Protein AF-A0A8T7ESQ4-F1 (afdb_monomer)

Sequence (293 aa):
MGTLAERPVTIDADGKLFGPGAIDMKGGITIVLTAIRGLRELGQFPNRPVWVLMTSDEEVGSVHSIPVLREIAQGLRPRDGHGASDAGRRAQDVAQGAGELPRACRGPRGSRRQPAGEGYQRDRRTGAADRQDQPAERPQERHIRQRHDGRRRQRWQRHPGPKASAYIDTRVMTLRALKTIKSSLSDLQPHIPGAKVWVEEIHGREPMEHNAQMERSFAQCKAIGEKVGLTVREDGSGGGSDGNITAAMGVPTLDGLGPQGDGLHAVHEHVVINSLPQRAALIAGMLKEWVSE

Nearest PDB structures (foldseek):
  6xj5-assembly4_H  TM=6.512E-01  e=2.897E-05  Pseudomonas sp. RS-16
  7m6u-assembly1_A  TM=6.172E-01  e=1.226E-05  Pseudomonas sp. RS-16
  7m6u-assembly2_B  TM=6.195E-01  e=2.562E-05  Pseudomonas sp. RS-16
  6xj5-assembly4_G  TM=6.417E-01  e=9.314E-05  Pseudomonas sp. RS-16
  6xj5-assembly3_F  TM=6.427E-01  e=1.722E-04  Pseudomonas sp. RS-16

Structure (mmCIF, N/CA/C/O backbone):
data_AF-A0A8T7ESQ4-F1
#
_entry.id   AF-A0A8T7ESQ4-F1
#
loop_
_atom_site.group_PDB
_atom_site.id
_atom_site.type_symbol
_atom_site.label_atom_id
_atom_site.label_alt_id
_atom_site.label_comp_id
_atom_site.label_asym_id
_atom_site.label_entity_id
_atom_site.label_seq_id
_atom_site.pdbx_PDB_ins_code
_atom_site.Cartn_x
_atom_site.Cartn_y
_atom_site.Cartn_z
_atom_site.occupancy
_atom_site.B_iso_or_equiv
_atom_site.auth_seq_id
_atom_site.auth_comp_id
_atom_site.auth_asym_id
_atom_site.auth_atom_id
_atom_site.pdbx_PDB_model_num
ATOM 1 N N . MET A 1 1 ? -24.173 3.623 -13.462 1.00 53.38 1 MET A N 1
ATOM 2 C CA . MET A 1 1 ? -23.397 4.446 -14.419 1.00 53.38 1 MET A CA 1
ATOM 3 C C . MET A 1 1 ? -21.984 3.890 -14.505 1.00 53.38 1 MET A C 1
ATOM 5 O O . MET A 1 1 ? -21.470 3.443 -13.483 1.00 53.38 1 MET A O 1
ATOM 9 N N . GLY A 1 2 ? -21.379 3.904 -15.696 1.00 84.81 2 GLY A N 1
ATOM 10 C CA . GLY A 1 2 ? -20.024 3.381 -15.924 1.00 84.81 2 GLY A CA 1
ATOM 11 C C . GLY A 1 2 ? -19.899 1.881 -15.641 1.00 84.81 2 GLY A C 1
ATOM 12 O O . GLY A 1 2 ? -20.874 1.146 -15.783 1.00 84.81 2 GLY A O 1
ATOM 13 N N . THR A 1 3 ? -18.727 1.446 -15.170 1.00 85.06 3 THR A N 1
ATOM 14 C CA . THR A 1 3 ? -18.393 0.037 -14.882 1.00 85.06 3 THR A CA 1
ATOM 15 C C . THR A 1 3 ? -19.417 -0.671 -13.991 1.00 85.06 3 THR A C 1
ATOM 17 O O . THR A 1 3 ? -19.632 -1.865 -14.144 1.00 85.06 3 THR A O 1
ATOM 20 N N . LEU A 1 4 ? -20.109 0.050 -13.101 1.00 88.69 4 LEU A N 1
ATOM 21 C CA . LEU A 1 4 ? -21.149 -0.522 -12.234 1.00 88.69 4 LEU A CA 1
ATOM 22 C C . LEU A 1 4 ? -22.415 -0.970 -12.979 1.00 88.69 4 LEU A C 1
ATOM 24 O O . LEU A 1 4 ? -23.197 -1.728 -12.418 1.00 88.69 4 LEU A O 1
ATOM 28 N N . ALA A 1 5 ? -22.649 -0.494 -14.207 1.00 89.12 5 ALA A N 1
ATOM 29 C CA . ALA A 1 5 ? -23.756 -0.984 -15.031 1.00 89.12 5 ALA A CA 1
ATOM 30 C C . ALA A 1 5 ? -23.513 -2.427 -15.508 1.00 89.12 5 ALA A C 1
ATOM 32 O O . ALA A 1 5 ? -24.458 -3.199 -15.617 1.00 89.12 5 ALA A O 1
ATOM 33 N N . GLU A 1 6 ? -22.250 -2.787 -15.752 1.00 88.81 6 GLU A N 1
ATOM 34 C CA . GLU A 1 6 ? -21.835 -4.121 -16.207 1.00 88.81 6 GLU A CA 1
ATOM 35 C C . GLU A 1 6 ? -21.375 -5.015 -15.047 1.00 88.81 6 GLU A C 1
ATOM 37 O O . GLU A 1 6 ? -21.542 -6.231 -15.081 1.00 88.81 6 GLU A O 1
ATOM 42 N N . ARG A 1 7 ? -20.797 -4.410 -14.004 1.00 88.38 7 ARG A N 1
ATOM 43 C CA . ARG A 1 7 ? -20.257 -5.069 -12.808 1.00 88.38 7 ARG A CA 1
ATOM 44 C C . ARG A 1 7 ? -20.912 -4.480 -11.553 1.00 88.38 7 ARG A C 1
ATOM 46 O O . ARG A 1 7 ? -20.258 -3.717 -10.832 1.00 88.38 7 ARG A O 1
ATOM 53 N N . PRO A 1 8 ? -22.205 -4.762 -11.308 1.00 92.25 8 PRO A N 1
ATOM 54 C CA . PRO A 1 8 ? -22.895 -4.261 -10.130 1.00 92.25 8 PRO A CA 1
ATOM 55 C C . PRO A 1 8 ? -22.275 -4.825 -8.851 1.00 92.25 8 PRO A C 1
ATOM 57 O O . PRO A 1 8 ? -21.697 -5.913 -8.842 1.00 92.25 8 PRO A O 1
ATOM 60 N N . VAL A 1 9 ? -22.426 -4.080 -7.756 1.00 95.38 9 VAL A N 1
ATOM 61 C CA . VAL A 1 9 ? -22.023 -4.568 -6.438 1.00 95.38 9 VAL A CA 1
ATOM 62 C C . VAL A 1 9 ? -22.935 -5.723 -6.047 1.00 95.38 9 VAL A C 1
ATOM 64 O O . VAL A 1 9 ? -24.158 -5.590 -6.089 1.00 95.38 9 VAL A O 1
ATOM 67 N N . THR A 1 10 ? -22.341 -6.845 -5.660 1.00 96.31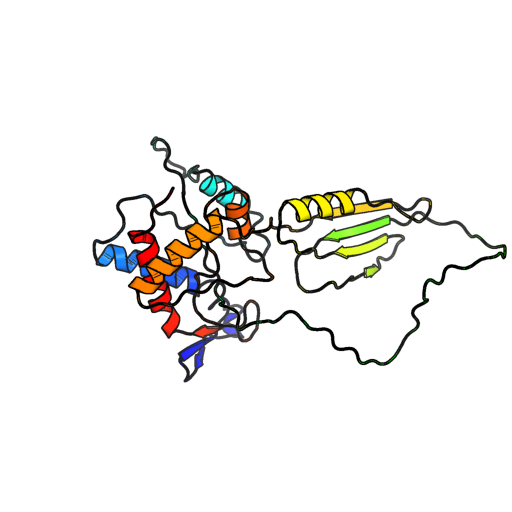 10 THR A N 1
ATOM 68 C CA . THR A 1 10 ? -23.074 -8.024 -5.186 1.00 96.31 10 THR A CA 1
ATOM 69 C C . THR A 1 10 ? -22.441 -8.547 -3.909 1.00 96.31 10 THR A C 1
ATOM 71 O O . THR A 1 10 ? -21.260 -8.317 -3.650 1.00 96.31 10 THR A O 1
ATOM 74 N N . ILE A 1 11 ? -23.244 -9.218 -3.089 1.00 97.81 11 ILE A N 1
ATOM 75 C CA . ILE A 1 11 ? -22.784 -9.887 -1.876 1.00 97.81 11 ILE A CA 1
ATOM 76 C C . ILE A 1 11 ? -23.214 -11.344 -1.981 1.00 97.81 11 ILE A C 1
ATOM 78 O O . ILE A 1 11 ? -24.384 -11.611 -2.263 1.00 97.81 11 ILE A O 1
ATOM 82 N N . ASP A 1 12 ? -22.276 -12.269 -1.800 1.00 97.00 12 ASP A N 1
ATOM 83 C CA . ASP A 1 12 ? -22.584 -13.698 -1.791 1.00 97.00 12 ASP A CA 1
ATOM 84 C C . ASP A 1 12 ? -22.965 -14.210 -0.390 1.00 97.00 12 ASP A C 1
ATOM 86 O O . ASP A 1 12 ? -22.910 -13.490 0.610 1.00 97.00 12 ASP A O 1
ATOM 90 N N . ALA A 1 13 ? -23.374 -15.478 -0.322 1.00 96.44 13 ALA A N 1
ATOM 91 C CA . ALA A 1 13 ? -23.775 -16.125 0.927 1.00 96.44 13 ALA A CA 1
ATOM 92 C C . ALA A 1 13 ? -22.620 -16.286 1.936 1.00 96.44 13 ALA A C 1
ATOM 94 O O . ALA A 1 13 ? -22.878 -16.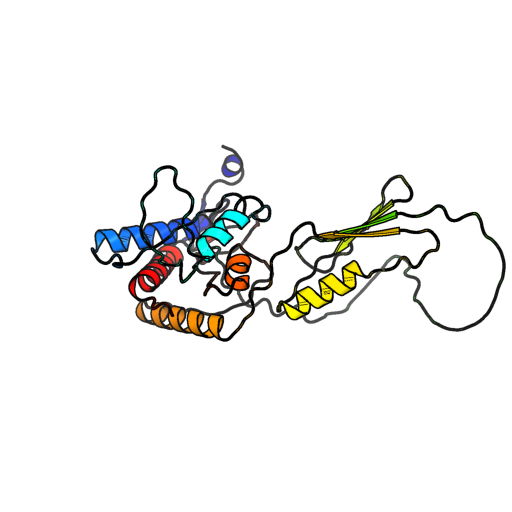410 3.132 1.00 96.44 13 ALA A O 1
ATOM 95 N N . ASP A 1 14 ? -21.367 -16.243 1.474 1.00 95.31 14 ASP A N 1
ATOM 96 C CA . ASP A 1 14 ? -20.170 -16.340 2.314 1.00 95.31 14 ASP A CA 1
ATOM 97 C C . ASP A 1 14 ? -19.746 -14.968 2.881 1.00 95.31 14 ASP A C 1
ATOM 99 O O . ASP A 1 14 ? -18.752 -14.863 3.607 1.00 95.31 14 ASP A O 1
ATOM 103 N N . GLY A 1 15 ? -20.492 -13.900 2.570 1.00 96.56 15 GLY A N 1
ATOM 104 C CA . GLY A 1 15 ? -20.217 -12.545 3.043 1.00 96.56 15 GLY A CA 1
ATOM 105 C C . GLY A 1 15 ? -19.077 -11.855 2.291 1.00 96.56 15 GLY A C 1
ATOM 106 O O . GLY A 1 15 ? -18.407 -10.979 2.854 1.00 96.56 15 GLY A O 1
ATOM 107 N N . LYS A 1 16 ? -18.832 -12.236 1.034 1.00 97.50 16 LYS A N 1
ATOM 108 C CA . LYS A 1 16 ? -17.915 -11.523 0.139 1.00 97.50 16 LYS A CA 1
ATOM 109 C C . LYS A 1 16 ? -18.672 -10.456 -0.633 1.00 97.50 16 LYS A C 1
ATOM 111 O O . LYS A 1 16 ? -19.703 -10.742 -1.234 1.00 97.50 16 LYS A O 1
ATOM 116 N N . LEU A 1 17 ? -18.142 -9.235 -0.639 1.00 97.56 17 LEU A N 1
ATOM 117 C CA . LEU A 1 17 ? -18.662 -8.124 -1.432 1.00 97.56 17 LEU A CA 1
ATOM 118 C C . LEU A 1 17 ? -17.819 -7.973 -2.692 1.00 97.56 17 LEU A C 1
ATOM 120 O O . LEU A 1 17 ? -16.652 -7.588 -2.613 1.00 97.56 17 LEU A O 1
ATOM 124 N N . PHE A 1 18 ? -18.429 -8.249 -3.839 1.00 96.94 18 PHE A N 1
ATOM 125 C CA . PHE A 1 18 ? -17.834 -8.079 -5.157 1.00 96.94 18 PHE A CA 1
ATOM 126 C C . PHE A 1 18 ? -18.157 -6.693 -5.695 1.00 96.94 18 PHE A C 1
ATOM 128 O O . PHE A 1 18 ? -19.298 -6.232 -5.605 1.00 96.94 18 PHE A O 1
ATOM 135 N N . GLY A 1 19 ? -17.172 -6.039 -6.299 1.00 94.38 19 GLY A N 1
ATOM 136 C CA . GLY A 1 19 ? -17.397 -4.756 -6.950 1.00 94.38 19 GLY A CA 1
ATOM 137 C C . GLY A 1 19 ? -16.101 -4.071 -7.379 1.00 94.38 19 GLY A C 1
ATOM 138 O O . GLY A 1 19 ? -15.075 -4.275 -6.738 1.00 94.38 19 GLY A O 1
ATOM 139 N N . PRO A 1 20 ? -16.138 -3.229 -8.429 1.00 93.62 20 PRO A N 1
ATOM 140 C CA . PRO A 1 20 ? -14.964 -2.490 -8.883 1.00 93.62 20 PRO A CA 1
ATOM 141 C C . PRO A 1 20 ? -14.399 -1.559 -7.799 1.00 93.62 20 PRO A C 1
ATOM 143 O O . PRO A 1 20 ? -15.066 -0.609 -7.349 1.00 93.62 20 PRO A O 1
ATOM 146 N N . GLY A 1 21 ? -13.149 -1.811 -7.432 1.00 91.50 21 GLY A N 1
ATOM 147 C CA . GLY A 1 21 ? -12.393 -1.100 -6.409 1.00 91.50 21 GLY A CA 1
ATOM 148 C C . GLY A 1 21 ? -12.802 -1.423 -4.972 1.00 91.50 21 GLY A C 1
ATOM 149 O O . GLY A 1 21 ? -12.488 -0.649 -4.067 1.00 91.50 21 GLY A O 1
ATOM 150 N N . ALA A 1 22 ? -13.563 -2.501 -4.750 1.00 92.75 22 ALA A N 1
ATOM 151 C CA . ALA A 1 22 ? -13.924 -2.968 -3.417 1.00 92.75 22 ALA A CA 1
ATOM 152 C C . ALA A 1 22 ? -12.677 -3.241 -2.565 1.00 92.75 22 ALA A C 1
ATOM 154 O O . ALA A 1 22 ? -12.607 -2.748 -1.437 1.00 92.75 22 ALA A O 1
ATOM 155 N N . ILE A 1 23 ? -11.698 -3.979 -3.098 1.00 90.31 23 ILE A N 1
ATOM 156 C CA . ILE A 1 23 ? -10.439 -4.269 -2.397 1.00 90.31 23 ILE A CA 1
ATOM 157 C C . ILE A 1 23 ? -9.365 -3.227 -2.732 1.00 90.31 23 ILE A C 1
ATOM 159 O O . ILE A 1 23 ? -8.625 -2.839 -1.827 1.00 90.31 23 ILE A O 1
ATOM 163 N N . ASP A 1 24 ? -9.360 -2.705 -3.969 1.00 89.88 24 ASP A N 1
ATOM 164 C CA . ASP A 1 24 ? -8.362 -1.752 -4.478 1.00 89.88 24 ASP A CA 1
ATOM 165 C C . ASP A 1 24 ? -8.967 -0.397 -4.914 1.00 89.88 24 ASP A C 1
ATOM 167 O O . ASP A 1 24 ? -9.495 -0.227 -6.007 1.00 89.88 24 ASP A O 1
ATOM 171 N N . MET A 1 25 ? -9.011 0.623 -4.062 1.00 90.12 25 MET A N 1
ATOM 172 C CA . MET A 1 25 ? -8.711 0.569 -2.631 1.00 90.12 25 MET A CA 1
ATOM 173 C C . MET A 1 25 ? -9.823 1.174 -1.767 1.00 90.12 25 MET A C 1
ATOM 175 O O . MET A 1 25 ? -9.582 1.655 -0.656 1.00 90.12 25 MET A O 1
ATOM 179 N N . LYS A 1 26 ? -11.084 1.140 -2.232 1.00 93.44 26 LYS A N 1
ATOM 180 C CA . LYS A 1 26 ? -12.223 1.710 -1.476 1.00 93.44 26 LYS A CA 1
ATOM 181 C C . LYS A 1 26 ? -12.421 1.015 -0.130 1.00 93.44 26 LYS A C 1
ATOM 183 O O . LYS A 1 26 ? -12.833 1.664 0.834 1.00 93.44 26 LYS A O 1
ATOM 188 N N . GLY A 1 27 ? -12.098 -0.274 -0.032 1.00 92.56 27 GLY A N 1
ATOM 189 C CA . GLY A 1 27 ? -12.074 -1.001 1.235 1.00 92.56 27 GLY A CA 1
ATOM 190 C C . GLY A 1 27 ? -11.062 -0.417 2.225 1.00 92.56 27 GLY A C 1
ATOM 191 O O . GLY A 1 27 ? -11.410 -0.188 3.382 1.00 92.56 27 GLY A O 1
ATOM 192 N N . GLY A 1 28 ? -9.849 -0.091 1.767 1.00 90.62 28 GLY A N 1
ATOM 193 C CA . GLY A 1 28 ? -8.826 0.588 2.573 1.00 90.62 28 GLY A CA 1
ATOM 194 C C . GLY A 1 28 ? -9.266 1.979 3.039 1.00 90.62 28 GLY A C 1
ATOM 195 O O . GLY A 1 28 ? -9.156 2.302 4.222 1.00 90.62 28 GLY A O 1
ATOM 196 N N . ILE A 1 29 ? -9.867 2.769 2.142 1.00 93.06 29 ILE A N 1
ATOM 197 C CA . ILE A 1 29 ? -10.445 4.083 2.481 1.00 93.06 29 ILE A CA 1
ATOM 198 C C . ILE A 1 29 ? -11.518 3.938 3.568 1.00 93.06 29 ILE A C 1
ATOM 200 O O . ILE A 1 29 ? -11.511 4.674 4.557 1.00 93.06 29 ILE A O 1
ATOM 204 N N . THR A 1 30 ? -12.413 2.960 3.416 1.00 95.25 30 THR A N 1
ATOM 205 C CA . THR A 1 30 ? -13.479 2.684 4.389 1.00 95.25 30 THR A CA 1
ATOM 206 C C . THR A 1 30 ? -12.895 2.357 5.763 1.00 95.25 30 THR A C 1
ATOM 208 O O . THR A 1 30 ? -13.313 2.946 6.756 1.00 95.25 30 THR A O 1
ATOM 211 N N . ILE A 1 31 ? -11.881 1.489 5.823 1.00 95.56 31 ILE A N 1
ATOM 212 C CA . ILE A 1 31 ? -11.180 1.113 7.060 1.00 95.56 31 ILE A CA 1
ATOM 213 C C . ILE A 1 31 ? -10.623 2.345 7.789 1.00 95.56 31 ILE A C 1
ATOM 215 O O . ILE A 1 31 ? -10.871 2.511 8.986 1.00 95.56 31 ILE A O 1
ATOM 219 N N . VAL A 1 32 ? -9.898 3.218 7.079 1.00 95.31 32 VAL A N 1
ATOM 220 C CA . VAL A 1 32 ? -9.273 4.416 7.669 1.00 95.31 32 VAL A CA 1
ATOM 221 C C . VAL A 1 32 ? -10.330 5.384 8.199 1.00 95.31 32 VAL A C 1
ATOM 223 O O . VAL A 1 32 ? -10.230 5.850 9.337 1.00 95.31 32 VAL A O 1
ATOM 226 N N . LEU A 1 33 ? -11.372 5.658 7.408 1.00 95.81 33 LEU A N 1
ATOM 227 C CA . LEU A 1 33 ? -12.456 6.553 7.817 1.00 95.81 33 LEU A CA 1
ATOM 228 C C . LEU A 1 33 ? -13.216 6.007 9.034 1.00 95.81 33 LEU A C 1
ATOM 230 O O . LEU A 1 33 ? -13.511 6.763 9.962 1.00 95.81 33 LEU A O 1
ATOM 234 N N . THR A 1 34 ? -13.483 4.699 9.071 1.00 97.31 34 THR A N 1
ATOM 235 C CA . THR A 1 34 ? -14.132 4.038 10.211 1.00 97.31 34 THR A CA 1
ATOM 236 C C . THR A 1 34 ? -13.268 4.095 11.470 1.00 97.31 34 THR A C 1
ATOM 238 O O . THR A 1 34 ? -13.789 4.421 12.537 1.00 97.31 34 THR A O 1
ATOM 241 N N . ALA A 1 35 ? -11.960 3.846 11.364 1.00 96.88 35 ALA A N 1
ATOM 242 C CA . ALA A 1 35 ? -11.038 3.927 12.498 1.00 96.88 35 ALA A CA 1
ATOM 243 C C . ALA A 1 35 ? -10.998 5.341 13.105 1.00 96.88 35 ALA A C 1
ATOM 245 O O . ALA A 1 35 ? -11.138 5.508 14.318 1.00 96.88 35 ALA A O 1
ATOM 246 N N . ILE A 1 36 ? -10.877 6.370 12.258 1.00 96.12 36 ILE A N 1
ATOM 247 C CA . ILE A 1 36 ? -10.875 7.778 12.684 1.00 96.12 36 ILE A CA 1
ATOM 248 C C . ILE A 1 36 ? -12.197 8.148 13.353 1.00 96.12 36 ILE A C 1
ATOM 250 O O . ILE A 1 36 ? -12.197 8.769 14.419 1.00 96.12 36 ILE A O 1
ATOM 254 N N . ARG A 1 37 ? -13.322 7.763 12.740 1.00 97.44 37 ARG A N 1
ATOM 255 C CA . ARG A 1 37 ? -14.655 8.018 13.287 1.00 97.44 37 ARG A CA 1
ATOM 256 C C . ARG A 1 37 ? -14.818 7.379 14.666 1.00 97.44 37 ARG A C 1
ATOM 258 O O . ARG A 1 37 ? -15.181 8.087 15.601 1.00 97.44 37 ARG A O 1
ATOM 265 N N . GLY A 1 38 ? -14.486 6.096 14.806 1.00 97.50 38 GLY A N 1
ATOM 266 C CA . GLY A 1 38 ? -14.603 5.375 16.075 1.00 97.50 38 GLY A CA 1
ATOM 267 C C . GLY A 1 38 ? -13.740 5.985 17.182 1.00 97.50 38 GLY A C 1
ATOM 268 O O . GLY A 1 38 ? -14.218 6.201 18.291 1.00 97.50 38 GLY A O 1
ATOM 269 N N . LEU A 1 39 ? -12.492 6.356 16.877 1.00 97.44 39 LEU A N 1
ATOM 270 C CA . LEU A 1 39 ? -11.621 7.033 17.844 1.00 97.44 39 LEU A CA 1
ATOM 271 C C . LEU A 1 39 ? -12.181 8.388 18.296 1.00 97.44 39 LEU A C 1
ATOM 273 O O . LEU A 1 39 ? -12.069 8.728 19.473 1.00 97.44 39 LEU A O 1
ATOM 277 N N . ARG A 1 40 ? -12.788 9.163 17.387 1.00 96.81 40 ARG A N 1
ATOM 278 C CA . ARG A 1 40 ? -13.427 10.445 17.730 1.00 96.81 40 ARG A CA 1
ATOM 279 C C . ARG A 1 40 ? -14.665 10.255 18.598 1.00 96.81 40 ARG A C 1
ATOM 281 O O . ARG A 1 40 ? -14.786 10.933 19.611 1.00 96.81 40 ARG A O 1
ATOM 288 N N . GLU A 1 41 ? -15.547 9.329 18.228 1.00 97.94 41 GLU A N 1
ATOM 289 C CA . GLU A 1 41 ? -16.771 9.024 18.984 1.00 97.94 41 GLU A CA 1
ATOM 290 C C . GLU A 1 41 ? -16.460 8.518 20.403 1.00 97.94 41 GLU A C 1
ATOM 292 O O . GLU A 1 41 ? -17.185 8.834 21.342 1.00 97.94 41 GLU A O 1
ATOM 297 N N . LEU A 1 42 ? -15.345 7.802 20.583 1.00 97.38 42 LEU A N 1
ATOM 298 C CA . LEU A 1 42 ? -14.884 7.317 21.888 1.00 97.38 42 LEU A CA 1
ATOM 299 C C . LEU A 1 42 ? -14.067 8.344 22.691 1.00 97.38 42 LEU A C 1
ATOM 301 O O . LEU A 1 42 ? -13.649 8.037 23.807 1.00 97.38 42 LEU A O 1
ATOM 305 N N . GLY A 1 43 ? -13.773 9.526 22.137 1.00 97.06 43 GLY A N 1
ATOM 306 C CA . GLY A 1 43 ? -12.873 10.495 22.774 1.00 97.06 43 GLY A CA 1
ATOM 307 C C . GLY A 1 43 ? -11.431 9.985 22.932 1.00 97.06 43 GLY A C 1
ATOM 308 O O . GLY A 1 43 ? -10.722 10.410 23.837 1.00 97.06 43 GLY A O 1
ATOM 309 N N . GLN A 1 44 ? -11.000 9.055 22.072 1.00 96.44 44 GLN A N 1
ATOM 310 C CA . GLN A 1 44 ? -9.680 8.406 22.107 1.00 96.44 44 GLN A CA 1
ATOM 311 C C . GLN A 1 44 ? -8.786 8.791 20.923 1.00 96.44 44 GLN A C 1
ATOM 313 O O . GLN A 1 44 ? -7.762 8.149 20.684 1.00 96.44 44 GLN A O 1
ATOM 318 N N . PHE A 1 45 ? -9.164 9.813 20.153 1.00 94.94 45 PHE A N 1
ATOM 319 C CA . PHE A 1 45 ? -8.325 10.304 19.064 1.00 94.94 45 PHE A CA 1
ATOM 320 C C . PHE A 1 45 ? -6.988 10.821 19.625 1.00 94.94 45 PHE A C 1
ATOM 322 O O . PHE A 1 45 ? -6.993 11.542 20.627 1.00 94.94 45 PHE A O 1
ATOM 329 N N . PRO A 1 46 ? -5.839 10.452 19.033 1.00 91.38 46 PRO A N 1
ATOM 330 C CA . PRO A 1 46 ? -4.544 10.784 19.609 1.00 91.38 46 PRO A CA 1
ATOM 331 C C . PRO A 1 46 ? -4.297 12.299 19.583 1.00 91.38 46 PRO A C 1
ATOM 333 O O . PRO A 1 46 ? -4.641 12.983 18.620 1.00 91.38 46 PRO A O 1
ATOM 336 N N . ASN A 1 47 ? -3.638 12.822 20.621 1.00 89.38 47 ASN A N 1
ATOM 337 C CA . ASN A 1 47 ? -3.258 14.236 20.706 1.00 89.38 47 ASN A CA 1
ATOM 338 C C . ASN A 1 47 ? -1.964 14.526 19.917 1.00 89.38 47 ASN A C 1
ATOM 340 O O . ASN A 1 47 ? -0.970 15.012 20.458 1.00 89.38 47 ASN A O 1
ATOM 344 N N . ARG A 1 48 ? -1.955 14.148 18.636 1.00 85.38 48 ARG A N 1
ATOM 345 C CA . ARG A 1 48 ? -0.879 14.423 17.677 1.00 85.38 48 ARG A CA 1
ATOM 346 C C . ARG A 1 48 ? -1.466 14.575 16.271 1.00 85.38 48 ARG A C 1
ATOM 348 O O . ARG A 1 48 ? -2.533 14.019 16.007 1.00 85.38 48 ARG A O 1
ATOM 355 N N . PRO A 1 49 ? -0.780 15.275 15.353 1.00 83.06 49 PRO A N 1
ATOM 356 C CA . PRO A 1 49 ? -1.217 15.350 13.966 1.00 83.06 49 PRO A CA 1
ATOM 357 C C . PRO A 1 49 ? -1.336 13.958 13.332 1.00 83.06 49 PRO A C 1
ATOM 359 O O . PRO A 1 49 ? -0.439 13.124 13.466 1.00 83.06 49 PRO A O 1
ATOM 362 N N . VAL A 1 50 ? -2.439 13.734 12.620 1.00 84.00 50 VAL A N 1
ATOM 363 C CA . VAL A 1 50 ? -2.681 12.552 11.786 1.00 84.00 50 VAL A CA 1
ATOM 364 C C . VAL A 1 50 ? -3.059 13.053 10.401 1.00 84.00 50 VAL A C 1
ATOM 366 O O . VAL A 1 50 ? -4.011 13.820 10.261 1.00 84.00 50 VAL A O 1
ATOM 369 N N . TRP A 1 51 ? -2.317 12.611 9.389 1.00 85.94 51 TRP A N 1
ATOM 370 C CA . TRP A 1 51 ? -2.546 12.971 7.995 1.00 85.94 51 TRP A CA 1
ATOM 371 C C . TRP A 1 51 ? -3.160 11.788 7.255 1.00 85.94 51 TRP A C 1
ATOM 373 O O . TRP A 1 51 ? -2.681 10.663 7.374 1.00 85.94 51 TRP A O 1
ATOM 383 N N . VAL A 1 52 ? -4.213 12.052 6.484 1.00 88.44 52 VAL A N 1
ATOM 384 C CA . VAL A 1 52 ? -4.799 11.085 5.554 1.00 88.44 52 VAL A CA 1
ATOM 385 C C . VAL A 1 52 ? -4.675 11.676 4.162 1.00 88.44 52 VAL A C 1
ATOM 387 O O . VAL A 1 52 ? -5.315 12.681 3.862 1.00 88.44 52 VAL A O 1
ATOM 390 N N . LEU A 1 53 ? -3.843 11.059 3.330 1.00 88.38 53 LEU A N 1
ATOM 391 C CA . LEU A 1 53 ? -3.705 11.413 1.924 1.00 88.38 53 LEU A CA 1
ATOM 392 C C . LEU A 1 53 ? -4.438 10.372 1.080 1.00 88.38 53 LEU A C 1
ATOM 394 O O . LEU A 1 53 ? -4.206 9.177 1.236 1.00 88.38 53 LEU A O 1
ATOM 398 N N . MET A 1 54 ? -5.311 10.834 0.189 1.00 88.31 54 MET A N 1
ATOM 399 C CA . MET A 1 54 ? -5.997 9.995 -0.793 1.00 88.31 54 MET A CA 1
ATOM 400 C C . MET A 1 54 ? -5.592 10.469 -2.185 1.00 88.31 54 MET A C 1
ATOM 402 O O . MET A 1 54 ? -5.826 11.628 -2.531 1.00 88.31 54 MET A O 1
ATOM 406 N N . THR A 1 55 ? -4.960 9.589 -2.954 1.00 88.75 55 THR A N 1
ATOM 407 C CA . THR A 1 55 ? -4.480 9.864 -4.312 1.00 88.75 55 THR A CA 1
ATOM 408 C C . THR A 1 55 ? -5.489 9.339 -5.336 1.00 88.75 55 THR A C 1
ATOM 410 O O . THR A 1 55 ? -6.294 8.456 -5.038 1.00 88.75 55 THR A O 1
ATOM 413 N N . SER A 1 56 ? -5.511 9.927 -6.533 1.00 90.81 56 SER A N 1
ATOM 414 C CA . SER A 1 56 ? -6.462 9.565 -7.600 1.00 90.81 56 SER A CA 1
ATOM 415 C C . SER A 1 56 ? -5.800 8.940 -8.828 1.00 90.81 56 SER A C 1
ATOM 417 O O . SER A 1 56 ? -6.498 8.543 -9.760 1.00 90.81 56 SER A O 1
ATOM 419 N N . ASP A 1 57 ? -4.471 8.864 -8.843 1.00 91.88 57 ASP A N 1
ATOM 420 C CA . ASP A 1 57 ? -3.663 8.491 -10.001 1.00 91.88 57 ASP A CA 1
ATOM 421 C C . ASP A 1 57 ? -2.655 7.365 -9.706 1.00 91.88 57 ASP A C 1
ATOM 423 O O . ASP A 1 57 ? -1.755 7.142 -10.515 1.00 91.88 57 ASP A O 1
ATOM 427 N N . GLU A 1 58 ? -2.815 6.631 -8.596 1.00 88.56 58 GLU A N 1
ATOM 428 C CA . GLU A 1 58 ? -1.948 5.492 -8.234 1.00 88.56 58 GLU A CA 1
ATOM 429 C C . GLU A 1 58 ? -1.862 4.468 -9.372 1.00 88.56 58 GLU A C 1
ATOM 431 O O . GLU A 1 58 ? -0.777 4.189 -9.885 1.00 88.56 58 GLU A O 1
ATOM 436 N N . GLU A 1 59 ? -3.028 4.077 -9.884 1.00 88.12 59 GLU A N 1
ATOM 437 C CA . GLU A 1 59 ? -3.223 3.096 -10.960 1.00 88.12 59 GLU A CA 1
ATOM 438 C C . GLU A 1 59 ? -2.579 3.484 -12.303 1.00 88.12 59 GLU A C 1
ATOM 440 O O . GLU A 1 59 ? -2.447 2.670 -13.222 1.00 88.12 59 GLU A O 1
ATOM 445 N N . VAL A 1 60 ? -2.185 4.752 -12.453 1.00 88.00 60 VAL A N 1
ATOM 446 C CA . VAL A 1 60 ? -1.490 5.275 -13.639 1.00 88.00 60 VAL A CA 1
ATOM 447 C C . VAL A 1 60 ? -0.060 5.730 -13.326 1.00 88.00 60 VAL A C 1
ATOM 449 O O . VAL A 1 60 ? 0.573 6.395 -14.146 1.00 88.00 60 VAL A O 1
ATOM 452 N N . GLY A 1 61 ? 0.474 5.334 -12.167 1.00 84.31 61 GLY A N 1
ATOM 453 C CA . GLY A 1 61 ? 1.863 5.546 -11.761 1.00 84.31 61 GLY A CA 1
ATOM 454 C C . GLY A 1 61 ? 2.117 6.793 -10.914 1.00 84.31 61 GLY A C 1
ATOM 455 O O . GLY A 1 61 ? 3.276 7.178 -10.759 1.00 84.31 61 GLY A O 1
ATOM 456 N N . SER A 1 62 ? 1.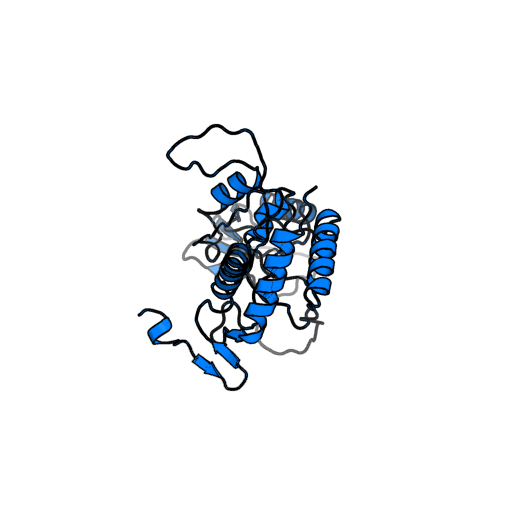072 7.428 -10.377 1.00 88.12 62 SER A N 1
ATOM 457 C CA . SER A 1 62 ? 1.155 8.555 -9.433 1.00 88.12 62 SER A CA 1
ATOM 458 C C . SER A 1 62 ? 1.905 9.786 -9.940 1.00 88.12 62 SER A C 1
ATOM 460 O O . SER A 1 62 ? 2.564 10.482 -9.165 1.00 88.12 62 SER A O 1
ATOM 462 N N . VAL A 1 63 ? 1.839 10.076 -11.241 1.00 89.00 63 VAL A N 1
ATOM 463 C CA . VAL A 1 63 ? 2.564 11.200 -11.862 1.00 89.00 63 VAL A CA 1
ATOM 464 C C . VAL A 1 63 ? 2.279 12.533 -11.155 1.00 89.00 63 VAL A C 1
ATOM 466 O O . VAL A 1 63 ? 3.189 13.344 -10.968 1.00 89.00 63 VAL A O 1
ATOM 469 N N . HIS A 1 64 ? 1.035 12.756 -10.735 1.00 89.88 64 HIS A N 1
ATOM 470 C CA . HIS A 1 64 ? 0.592 13.970 -10.054 1.00 89.88 64 HIS A CA 1
ATOM 471 C C . HIS A 1 64 ? 0.684 13.863 -8.531 1.00 89.88 64 HIS A C 1
ATOM 473 O O . HIS A 1 64 ? 0.930 14.876 -7.873 1.00 89.88 64 HIS A O 1
ATOM 479 N N . SER A 1 65 ? 0.534 12.662 -7.968 1.00 89.81 65 SER A N 1
ATOM 480 C CA . SER A 1 65 ? 0.601 12.471 -6.514 1.00 89.81 65 SER A CA 1
ATOM 481 C C . SER A 1 65 ? 2.019 12.329 -5.963 1.00 89.81 65 SER A C 1
ATOM 483 O O . SER A 1 65 ? 2.243 12.685 -4.809 1.00 89.81 65 SER A O 1
ATOM 485 N N . ILE A 1 66 ? 3.005 11.884 -6.755 1.00 89.75 66 ILE A N 1
ATOM 486 C CA . ILE A 1 66 ? 4.409 11.744 -6.322 1.00 89.75 66 ILE A CA 1
ATOM 487 C C . ILE A 1 66 ? 4.966 13.040 -5.706 1.00 89.75 66 ILE A C 1
ATOM 489 O O . ILE A 1 66 ? 5.536 12.961 -4.615 1.00 89.75 66 ILE A O 1
ATOM 493 N N . PRO A 1 67 ? 4.835 14.228 -6.335 1.00 90.75 67 PRO A N 1
ATOM 494 C CA . PRO A 1 67 ? 5.317 15.471 -5.734 1.00 90.75 67 PRO A CA 1
ATOM 495 C C . PRO A 1 67 ? 4.701 15.747 -4.357 1.00 90.75 67 PRO A C 1
ATOM 497 O O . PRO A 1 67 ? 5.425 16.091 -3.426 1.00 90.75 67 PRO A O 1
ATOM 500 N N . VAL A 1 68 ? 3.391 15.520 -4.212 1.00 88.94 68 VAL A N 1
ATOM 501 C CA . VAL A 1 68 ? 2.644 15.740 -2.962 1.00 88.94 68 VAL A CA 1
ATOM 502 C C . VAL A 1 68 ? 3.049 14.726 -1.888 1.00 88.94 68 VAL A C 1
ATOM 504 O O . VAL A 1 68 ? 3.302 15.100 -0.745 1.00 88.94 68 VAL A O 1
ATOM 507 N N . LEU A 1 69 ? 3.182 13.449 -2.257 1.00 87.12 69 LEU A N 1
ATOM 508 C CA . LEU A 1 69 ? 3.677 12.385 -1.379 1.00 87.12 69 LEU A CA 1
ATOM 509 C C . LEU A 1 69 ? 5.066 12.718 -0.832 1.00 87.12 69 LEU A C 1
ATOM 511 O O . LEU A 1 69 ? 5.304 12.574 0.365 1.00 87.12 69 LEU A O 1
ATOM 515 N N . ARG A 1 70 ? 5.970 13.201 -1.692 1.00 88.62 70 ARG A N 1
ATOM 516 C CA . ARG A 1 70 ? 7.327 13.604 -1.294 1.00 88.62 70 ARG A CA 1
ATOM 517 C C . ARG A 1 70 ? 7.317 14.809 -0.356 1.00 88.62 70 ARG A C 1
ATOM 519 O O . ARG A 1 70 ? 8.065 14.814 0.618 1.00 88.62 70 ARG A O 1
ATOM 526 N N . GLU A 1 71 ? 6.473 15.802 -0.623 1.00 86.19 71 GLU A N 1
ATOM 527 C CA . GLU A 1 71 ? 6.311 16.976 0.242 1.00 86.19 71 GLU A CA 1
ATOM 528 C C . GLU A 1 71 ? 5.849 16.557 1.649 1.00 86.19 71 GLU A C 1
ATOM 530 O O . GLU A 1 71 ? 6.526 16.841 2.642 1.00 86.19 71 GLU A O 1
ATOM 535 N N . ILE A 1 72 ? 4.775 15.766 1.729 1.00 82.31 72 ILE A N 1
ATOM 536 C CA . ILE A 1 72 ? 4.225 15.275 3.001 1.00 82.31 72 ILE A CA 1
ATOM 537 C C . ILE A 1 72 ? 5.240 14.399 3.747 1.00 82.31 72 ILE A C 1
ATOM 539 O O . ILE A 1 72 ? 5.442 14.584 4.948 1.00 82.31 72 ILE A O 1
ATOM 543 N N . ALA A 1 73 ? 5.923 13.488 3.047 1.00 81.19 73 ALA A N 1
ATOM 544 C CA . ALA A 1 73 ? 6.946 12.610 3.621 1.00 81.19 73 ALA A CA 1
ATOM 545 C C . ALA A 1 73 ? 8.139 13.381 4.213 1.00 81.19 73 ALA A C 1
ATOM 547 O O . ALA A 1 73 ? 8.738 12.953 5.197 1.00 81.19 73 ALA A O 1
ATOM 548 N N . GLN A 1 74 ? 8.472 14.550 3.659 1.00 80.44 74 GLN A N 1
ATOM 549 C CA . GLN A 1 74 ? 9.500 15.440 4.214 1.00 80.44 74 GLN A CA 1
ATOM 550 C C . GLN A 1 74 ? 9.020 16.212 5.453 1.00 80.44 74 GLN A C 1
ATOM 552 O O . GLN A 1 74 ? 9.811 16.918 6.084 1.00 80.44 74 GLN A O 1
ATOM 557 N N . GLY A 1 75 ? 7.745 16.080 5.827 1.00 69.19 75 GLY A N 1
ATOM 558 C CA . GLY A 1 75 ? 7.123 16.881 6.873 1.00 69.19 75 GLY A CA 1
ATOM 559 C C . GLY A 1 75 ? 6.786 18.301 6.426 1.00 69.19 75 GLY A C 1
ATOM 560 O O . GLY A 1 75 ? 6.543 19.159 7.277 1.00 69.19 75 GLY A O 1
ATOM 561 N N . LEU A 1 76 ? 6.797 18.562 5.117 1.00 49.53 76 LEU A N 1
ATOM 562 C CA . LEU A 1 76 ? 6.316 19.811 4.550 1.00 49.53 76 LEU A CA 1
ATOM 563 C C . LEU A 1 76 ? 4.794 19.705 4.422 1.00 49.53 76 LEU A C 1
ATOM 565 O O . LEU A 1 76 ? 4.255 18.687 3.990 1.00 49.53 76 LEU A O 1
ATOM 569 N N . ARG A 1 77 ? 4.084 20.742 4.869 1.00 49.75 77 ARG A N 1
ATOM 570 C CA . ARG A 1 77 ? 2.628 20.783 4.719 1.00 49.75 77 ARG A CA 1
ATOM 571 C C . ARG A 1 77 ? 2.305 20.911 3.233 1.00 49.75 77 ARG A C 1
ATOM 573 O O . ARG A 1 77 ? 2.967 21.727 2.591 1.00 49.75 77 ARG A O 1
ATOM 580 N N . PRO A 1 78 ? 1.255 20.244 2.723 1.00 46.25 78 PRO A N 1
ATOM 581 C CA . PRO A 1 78 ? 0.616 20.700 1.499 1.00 46.25 78 PRO A CA 1
ATOM 582 C C . PRO A 1 78 ? 0.357 22.198 1.650 1.00 46.25 78 PRO A C 1
ATOM 584 O O . PRO A 1 78 ? -0.089 22.644 2.713 1.00 46.25 78 PRO A O 1
ATOM 587 N N . ARG A 1 79 ? 0.709 22.995 0.639 1.00 43.75 79 ARG A N 1
ATOM 588 C CA . ARG A 1 79 ? 0.393 24.426 0.632 1.00 43.75 79 ARG A CA 1
ATOM 589 C C . ARG A 1 79 ? -1.120 24.600 0.556 1.00 43.75 79 ARG A C 1
ATOM 591 O O . ARG A 1 79 ? -1.668 24.853 -0.513 1.00 43.75 79 ARG A O 1
ATOM 598 N N . ASP A 1 80 ? -1.783 24.492 1.696 1.00 42.72 80 ASP A N 1
ATOM 599 C CA . ASP A 1 80 ? -3.131 24.991 1.856 1.00 42.72 80 ASP A CA 1
ATOM 600 C C . ASP A 1 80 ? -3.047 26.502 1.627 1.00 42.72 80 ASP A C 1
ATOM 602 O O . ASP A 1 80 ? -2.324 27.234 2.315 1.00 42.72 80 ASP A O 1
ATOM 606 N N . GLY A 1 81 ? -3.728 26.978 0.586 1.00 39.00 81 GLY A N 1
ATOM 607 C CA . GLY A 1 81 ? -4.024 28.395 0.469 1.00 39.00 81 GLY A CA 1
ATOM 608 C C . GLY A 1 81 ? -4.688 28.833 1.773 1.00 39.00 81 GLY A C 1
ATOM 609 O O . GLY A 1 81 ? -5.714 28.273 2.136 1.00 39.00 81 GLY A O 1
ATOM 610 N N . HIS A 1 82 ? -4.070 29.811 2.440 1.00 32.22 82 HIS A N 1
ATOM 611 C CA . HIS A 1 82 ? -4.328 30.334 3.792 1.00 32.22 82 HIS A CA 1
ATOM 612 C C . HIS A 1 82 ? -3.296 29.871 4.825 1.00 32.22 82 HIS A C 1
ATOM 614 O O . HIS A 1 82 ? -3.344 28.789 5.398 1.00 32.22 82 HIS A O 1
ATOM 620 N N . GLY A 1 83 ? -2.321 30.758 5.035 1.00 36.00 83 GLY A N 1
ATOM 621 C CA . GLY A 1 83 ? -1.187 30.525 5.907 1.00 36.00 83 GLY A CA 1
ATOM 622 C C . GLY A 1 83 ? -1.566 30.339 7.370 1.00 36.00 83 GLY A C 1
ATOM 623 O O . GLY A 1 83 ? -2.464 30.989 7.892 1.00 36.00 83 GLY A O 1
ATOM 624 N N . ALA A 1 84 ? -0.778 29.513 8.048 1.00 30.19 84 ALA A N 1
ATOM 625 C CA . ALA A 1 84 ? -0.502 29.671 9.464 1.00 30.19 84 ALA A CA 1
ATOM 626 C C . ALA A 1 84 ? 0.855 29.038 9.776 1.00 30.19 84 ALA A C 1
ATOM 628 O O . ALA A 1 84 ? 1.060 27.829 9.634 1.00 30.19 84 ALA A O 1
ATOM 629 N N . SER A 1 85 ? 1.770 29.906 10.196 1.00 38.25 85 SER A N 1
ATOM 630 C CA . SER A 1 85 ? 3.007 29.613 10.902 1.00 38.25 85 SER A CA 1
ATOM 631 C C . SER A 1 85 ? 2.769 28.621 12.037 1.00 38.25 85 SER A C 1
ATOM 633 O O . SER A 1 85 ? 2.082 28.946 12.999 1.00 38.25 85 SER A O 1
ATOM 635 N N . ASP A 1 86 ? 3.358 27.435 11.935 1.00 34.38 86 ASP A N 1
ATOM 636 C CA . ASP A 1 86 ? 3.770 26.686 13.119 1.00 34.38 86 ASP A CA 1
ATOM 637 C C . ASP A 1 86 ? 4.885 25.705 12.744 1.00 34.38 86 ASP A C 1
ATOM 639 O O . ASP A 1 86 ? 4.814 24.997 11.730 1.00 34.38 86 ASP A O 1
ATOM 643 N N . ALA A 1 87 ? 5.965 25.738 13.505 1.00 29.39 87 ALA A N 1
ATOM 644 C CA . ALA A 1 87 ? 7.192 25.039 13.183 1.00 29.39 87 ALA A CA 1
ATOM 645 C C . ALA A 1 87 ? 7.011 23.515 13.313 1.00 29.39 87 ALA A C 1
ATOM 647 O O . ALA A 1 87 ? 6.729 22.992 14.384 1.00 29.39 87 ALA A O 1
ATOM 648 N N . GLY A 1 88 ? 7.192 22.826 12.182 1.00 31.08 88 GLY A N 1
ATOM 649 C CA . GLY A 1 88 ? 7.710 21.462 12.038 1.00 31.08 88 GLY A CA 1
ATOM 650 C C . GLY A 1 88 ? 7.251 20.387 13.027 1.00 31.08 88 GLY A C 1
ATOM 651 O O . GLY A 1 88 ? 7.927 20.118 14.016 1.00 31.08 88 GLY A O 1
ATOM 652 N N . ARG A 1 89 ? 6.221 19.621 12.652 1.00 36.50 89 ARG A N 1
ATOM 653 C CA . ARG A 1 89 ? 6.115 18.206 13.044 1.00 36.50 89 ARG A CA 1
ATOM 654 C C . ARG A 1 89 ? 5.964 17.372 11.777 1.00 36.50 89 ARG A C 1
ATOM 656 O O . ARG A 1 89 ? 5.048 17.609 10.995 1.00 36.50 89 ARG A O 1
ATOM 663 N N . ARG A 1 90 ? 6.917 16.463 11.547 1.00 35.91 90 ARG A N 1
ATOM 664 C CA . ARG A 1 90 ? 6.990 15.619 10.344 1.00 35.91 90 ARG A CA 1
ATOM 665 C C . ARG A 1 90 ? 5.814 14.640 10.317 1.00 35.91 90 ARG A C 1
ATOM 667 O O . ARG A 1 90 ? 5.360 14.212 11.376 1.00 35.91 90 ARG A O 1
ATOM 674 N N . ALA A 1 91 ? 5.361 14.236 9.130 1.00 38.84 91 ALA A N 1
ATOM 675 C CA . ALA A 1 91 ? 4.677 12.954 9.007 1.00 38.84 91 ALA A CA 1
ATOM 676 C C . ALA A 1 91 ? 5.737 11.881 9.295 1.00 38.84 91 ALA A C 1
ATOM 678 O O . ALA A 1 91 ? 6.618 11.648 8.474 1.00 38.84 91 ALA A O 1
ATOM 679 N N . GLN A 1 92 ? 5.748 11.350 10.518 1.00 33.84 92 GLN A N 1
ATOM 680 C CA . GLN A 1 92 ? 6.805 10.435 10.955 1.00 33.84 92 GLN A CA 1
ATOM 681 C C . GLN A 1 92 ? 6.599 9.018 10.421 1.00 33.84 92 GLN A C 1
ATOM 683 O O . GLN A 1 92 ? 7.571 8.290 10.307 1.00 33.84 92 GLN A O 1
ATOM 688 N N . ASP A 1 93 ? 5.372 8.649 10.044 1.00 48.62 93 ASP A N 1
ATOM 689 C CA . ASP A 1 93 ? 5.027 7.290 9.635 1.00 48.62 93 ASP A CA 1
ATOM 690 C C . ASP A 1 93 ? 3.899 7.307 8.596 1.00 48.62 93 ASP A C 1
ATOM 692 O O . ASP A 1 93 ? 2.975 8.126 8.683 1.00 48.62 93 ASP A O 1
ATOM 696 N N . VAL A 1 94 ? 3.956 6.392 7.626 1.00 53.31 94 VAL A N 1
ATOM 697 C CA . VAL A 1 94 ? 2.942 6.241 6.574 1.00 53.31 94 VAL A CA 1
ATOM 698 C C . VAL A 1 94 ? 2.365 4.826 6.609 1.00 53.31 94 VAL A C 1
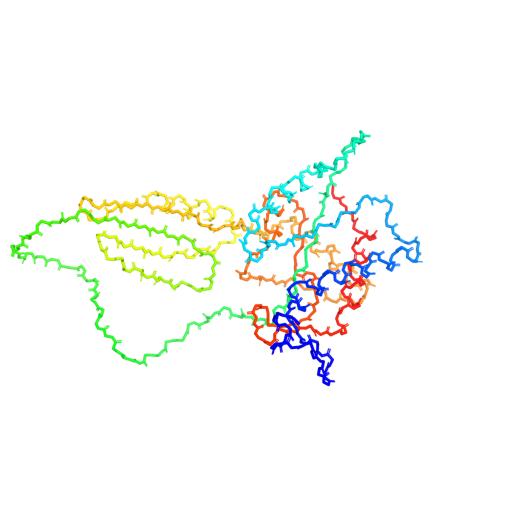ATOM 700 O O . VAL A 1 94 ? 3.082 3.833 6.531 1.00 53.31 94 VAL A O 1
ATOM 703 N N . ALA A 1 95 ? 1.043 4.734 6.705 1.00 52.69 95 ALA A N 1
ATOM 704 C CA . ALA A 1 95 ? 0.295 3.495 6.546 1.00 52.69 95 ALA A CA 1
ATOM 705 C C . ALA A 1 95 ? -0.538 3.608 5.267 1.00 52.69 95 ALA A C 1
ATOM 707 O O . ALA A 1 95 ? -1.412 4.474 5.184 1.00 52.69 95 ALA A O 1
ATOM 708 N N . GLN A 1 96 ? -0.260 2.764 4.274 1.00 53.91 96 GLN A N 1
ATOM 709 C CA . GLN A 1 96 ? -1.051 2.681 3.047 1.00 53.91 96 GLN A CA 1
ATOM 710 C C . GLN A 1 96 ? -1.883 1.404 3.012 1.00 53.91 96 GLN A C 1
ATOM 712 O O . GLN A 1 96 ? -1.586 0.409 3.678 1.00 53.91 96 GLN A O 1
ATOM 717 N N . GLY A 1 97 ? -2.996 1.475 2.286 1.00 44.00 97 GLY A N 1
ATOM 718 C CA . GLY A 1 97 ? -4.002 0.427 2.294 1.00 44.00 97 GLY A CA 1
ATOM 719 C C . GLY A 1 97 ? -4.550 0.117 0.914 1.00 44.00 97 GLY A C 1
ATOM 720 O O . GLY A 1 97 ? -5.695 0.460 0.659 1.00 44.00 97 GLY A O 1
ATOM 721 N N . ALA A 1 98 ? -3.802 -0.624 0.102 1.00 36.78 98 ALA A N 1
ATOM 722 C CA . ALA A 1 98 ? -4.395 -1.682 -0.721 1.00 36.78 98 ALA A CA 1
ATOM 723 C C . ALA A 1 98 ? -4.249 -3.018 0.039 1.00 36.78 98 ALA A C 1
ATOM 725 O O . ALA A 1 98 ? -3.377 -3.149 0.900 1.00 36.78 98 ALA A O 1
ATOM 726 N N . GLY A 1 99 ? -5.146 -3.988 -0.168 1.00 34.28 99 GLY A N 1
ATOM 727 C CA . GLY A 1 99 ? -5.177 -5.224 0.625 1.00 34.28 99 GLY A CA 1
ATOM 728 C C . GLY A 1 99 ? -5.131 -6.506 -0.202 1.00 34.28 99 GLY A C 1
ATOM 729 O O . GLY A 1 99 ? -6.088 -6.834 -0.880 1.00 34.28 99 GLY A O 1
ATOM 730 N N . GLU A 1 100 ? -4.075 -7.294 -0.031 1.00 36.09 100 GLU A N 1
ATOM 731 C CA . GLU A 1 100 ? -4.142 -8.754 0.103 1.00 36.09 100 GLU A CA 1
ATOM 732 C C . GLU A 1 100 ? -3.056 -9.185 1.104 1.00 36.09 100 GLU A C 1
ATOM 734 O O . GLU A 1 100 ? -1.977 -8.598 1.151 1.00 36.09 100 GLU A O 1
ATOM 739 N N . LEU A 1 101 ? -3.323 -10.235 1.888 1.00 31.12 101 LEU A N 1
ATOM 740 C CA . LEU A 1 101 ? -2.270 -11.132 2.374 1.00 31.12 101 LEU A CA 1
ATOM 741 C C . LEU A 1 101 ? -2.278 -12.322 1.408 1.00 31.12 101 LEU A C 1
ATOM 743 O O . LEU A 1 101 ? -3.229 -13.109 1.472 1.00 31.12 101 LEU A O 1
ATOM 747 N N . PRO A 1 102 ? -1.287 -12.470 0.514 1.00 27.95 102 PRO A N 1
ATOM 748 C CA . PRO A 1 102 ? -1.269 -13.579 -0.424 1.00 27.95 102 PRO A CA 1
ATOM 749 C C . PRO A 1 102 ? -1.350 -14.923 0.312 1.00 27.95 102 PRO A C 1
ATOM 751 O O . PRO A 1 102 ? -0.620 -15.205 1.266 1.00 27.95 102 PRO A O 1
ATOM 754 N N . ARG A 1 103 ? -2.191 -15.841 -0.174 1.00 25.09 103 ARG A N 1
ATOM 755 C CA . ARG A 1 103 ? -1.932 -17.269 0.049 1.00 25.09 103 ARG A CA 1
ATOM 756 C C . ARG A 1 103 ? -0.740 -17.657 -0.820 1.00 25.09 103 ARG A C 1
ATOM 758 O O . ARG A 1 103 ? -0.907 -17.945 -1.998 1.00 25.09 103 ARG A O 1
ATOM 765 N N . ALA A 1 104 ? 0.448 -17.663 -0.216 1.00 23.95 104 ALA A N 1
ATOM 766 C CA . ALA A 1 104 ? 1.660 -18.362 -0.648 1.00 23.95 104 ALA A CA 1
ATOM 767 C C . ALA A 1 104 ? 1.751 -18.660 -2.159 1.00 23.95 104 ALA A C 1
ATOM 769 O O . ALA A 1 104 ? 1.650 -19.814 -2.586 1.00 23.95 104 ALA A O 1
ATOM 770 N N . CYS A 1 105 ? 2.063 -17.652 -2.973 1.00 23.02 105 CYS A N 1
ATOM 771 C CA . CYS A 1 105 ? 2.666 -17.924 -4.272 1.00 23.02 105 CYS A CA 1
ATOM 772 C C . CYS A 1 105 ? 4.134 -18.296 -4.045 1.00 23.02 105 CYS A C 1
ATOM 774 O O . CYS A 1 105 ? 5.042 -17.478 -4.184 1.00 23.02 105 CYS A O 1
ATOM 776 N N . ARG A 1 106 ? 4.380 -19.570 -3.697 1.00 24.33 106 ARG A N 1
ATOM 777 C CA . ARG A 1 106 ? 5.699 -20.181 -3.904 1.00 24.33 106 ARG A CA 1
ATOM 778 C C . ARG A 1 106 ? 6.093 -19.868 -5.343 1.00 24.33 106 ARG A C 1
ATOM 780 O O . ARG A 1 106 ? 5.378 -20.262 -6.264 1.00 24.33 106 ARG A O 1
ATOM 787 N N . GLY A 1 107 ? 7.202 -19.146 -5.514 1.00 23.91 107 GLY A N 1
ATOM 788 C CA . GLY A 1 107 ? 7.730 -18.792 -6.828 1.00 23.91 107 GLY A CA 1
ATOM 789 C C . GLY A 1 107 ? 7.718 -20.005 -7.764 1.00 23.91 107 GLY A C 1
ATOM 790 O O . GLY A 1 107 ? 7.890 -21.135 -7.288 1.00 23.91 107 GLY A O 1
ATOM 791 N N . PRO A 1 108 ? 7.477 -19.823 -9.073 1.00 26.39 108 PRO A N 1
ATOM 792 C CA . PRO A 1 108 ? 7.298 -20.946 -9.976 1.00 26.39 108 PRO A CA 1
ATOM 793 C C . PRO A 1 108 ? 8.567 -21.805 -9.990 1.00 26.39 108 PRO A C 1
ATOM 795 O O . PRO A 1 108 ? 9.578 -21.458 -10.602 1.00 26.39 108 PRO A O 1
ATOM 798 N N . ARG A 1 109 ? 8.500 -22.952 -9.301 1.00 22.27 109 ARG A N 1
ATOM 799 C CA . ARG A 1 109 ? 9.425 -24.068 -9.489 1.00 22.27 109 ARG A CA 1
ATOM 800 C C . ARG A 1 109 ? 9.286 -24.500 -10.940 1.00 22.27 109 ARG A C 1
ATOM 802 O O . ARG A 1 109 ? 8.183 -24.777 -11.410 1.00 22.27 109 ARG A O 1
ATOM 809 N N . GLY A 1 110 ? 10.410 -24.515 -11.648 1.00 31.14 110 GLY A N 1
ATOM 810 C CA . GLY A 1 110 ? 10.458 -24.911 -13.044 1.00 31.14 110 GLY A CA 1
ATOM 811 C C . GLY A 1 110 ? 9.829 -26.285 -13.255 1.00 31.14 110 GLY A C 1
ATOM 812 O O . GLY A 1 110 ? 10.191 -27.254 -12.595 1.00 31.14 110 GLY A O 1
ATOM 813 N N . SER A 1 111 ? 8.921 -26.373 -14.219 1.00 24.64 111 SER A N 1
ATOM 814 C CA . SER A 1 111 ? 8.563 -27.638 -14.845 1.00 24.64 111 SER A CA 1
ATOM 815 C C . SER A 1 111 ? 8.691 -27.475 -16.357 1.00 24.64 111 SER A C 1
ATOM 817 O O . SER A 1 111 ? 8.062 -26.633 -16.993 1.00 24.64 111 SER A O 1
ATOM 819 N N . ARG A 1 112 ? 9.617 -28.254 -16.918 1.00 22.50 112 ARG A N 1
ATOM 820 C CA . ARG A 1 112 ? 9.747 -28.505 -18.352 1.00 22.50 112 ARG A CA 1
ATOM 821 C C . ARG A 1 112 ? 8.693 -29.538 -18.751 1.00 22.50 112 ARG A C 1
ATOM 823 O O . ARG A 1 112 ? 8.660 -30.596 -18.127 1.00 22.50 112 ARG A O 1
ATOM 830 N N . ARG A 1 113 ? 7.967 -29.289 -19.845 1.00 23.05 113 ARG A N 1
ATOM 831 C CA . ARG A 1 113 ? 7.724 -30.232 -20.961 1.00 23.05 113 ARG A CA 1
ATOM 832 C C . ARG A 1 113 ? 7.071 -29.483 -22.146 1.00 23.05 113 ARG A C 1
ATOM 834 O O . ARG A 1 113 ? 6.103 -28.761 -21.965 1.00 23.05 113 ARG A O 1
ATOM 841 N N . GLN A 1 114 ? 7.718 -29.612 -23.309 1.00 25.36 114 GLN A N 1
ATOM 842 C CA . GLN A 1 114 ? 7.409 -29.149 -24.687 1.00 25.36 114 GLN A CA 1
ATOM 843 C C . GLN A 1 114 ? 6.301 -30.020 -25.352 1.00 25.36 114 GLN A C 1
ATOM 845 O O . GLN A 1 114 ? 5.859 -30.930 -24.645 1.00 25.36 114 GLN A O 1
ATOM 850 N N . PRO A 1 115 ? 5.895 -29.890 -26.655 1.00 34.91 115 PRO A N 1
ATOM 851 C CA . PRO A 1 115 ? 6.434 -29.134 -27.826 1.00 34.91 115 PRO A CA 1
ATOM 852 C C . PRO A 1 115 ? 5.322 -28.348 -28.604 1.00 34.91 115 PRO A C 1
ATOM 854 O O . PRO A 1 115 ? 4.231 -28.223 -28.073 1.00 34.91 115 PRO A O 1
ATOM 857 N N . ALA A 1 116 ? 5.430 -27.729 -29.792 1.00 23.52 116 ALA A N 1
ATOM 858 C CA . ALA A 1 116 ? 6.349 -27.724 -30.935 1.00 23.52 116 ALA A CA 1
ATOM 859 C C . ALA A 1 116 ? 6.116 -26.445 -31.792 1.00 23.52 116 ALA A C 1
ATOM 861 O O . ALA A 1 116 ? 5.047 -25.847 -31.706 1.00 23.52 116 ALA A O 1
ATOM 862 N N . GLY A 1 117 ? 7.077 -26.115 -32.669 1.00 23.23 117 GLY A N 1
ATOM 863 C CA . GLY A 1 117 ? 6.985 -25.109 -33.746 1.00 23.23 117 GLY A CA 1
ATOM 864 C C . GLY A 1 117 ? 7.364 -23.697 -33.283 1.00 23.23 117 GLY A C 1
ATOM 865 O O . GLY A 1 117 ? 6.773 -23.179 -32.353 1.00 23.23 117 GLY A O 1
ATOM 866 N N . GLU A 1 118 ? 8.362 -22.987 -33.799 1.00 25.06 118 GLU A N 1
ATOM 867 C CA . GLU A 1 118 ? 9.114 -23.055 -35.049 1.00 25.06 118 GLU A CA 1
ATOM 868 C C . GLU A 1 118 ? 10.533 -22.481 -34.803 1.00 25.06 118 GLU A C 1
ATOM 870 O O . GLU A 1 118 ? 10.809 -21.882 -33.763 1.00 25.06 118 GLU A O 1
ATOM 875 N N . GLY A 1 119 ? 11.450 -22.747 -35.737 1.00 24.03 119 GLY A N 1
ATOM 876 C CA . GLY A 1 119 ? 12.915 -22.662 -35.637 1.00 24.03 119 GLY A CA 1
ATOM 877 C C . GLY A 1 119 ? 13.543 -21.524 -34.816 1.00 24.03 119 GLY A C 1
ATOM 878 O O . GLY A 1 119 ? 13.423 -20.347 -35.139 1.00 24.03 119 GLY A O 1
ATOM 879 N N . TYR A 1 120 ? 14.351 -21.913 -33.826 1.00 23.28 120 TYR A N 1
ATOM 880 C CA . TYR A 1 120 ? 15.308 -21.058 -33.123 1.00 23.28 120 TYR A CA 1
ATOM 881 C C . TYR A 1 120 ? 16.723 -21.465 -33.559 1.00 23.28 120 TYR A C 1
ATOM 883 O O . TYR A 1 120 ? 17.112 -22.619 -33.357 1.00 23.28 120 TYR A O 1
ATOM 891 N N . GLN A 1 121 ? 17.508 -20.556 -34.145 1.00 24.91 121 GLN A N 1
ATOM 892 C CA . GLN A 1 121 ? 18.937 -20.813 -34.336 1.00 24.91 121 GLN A CA 1
ATOM 893 C C . GLN A 1 121 ? 19.662 -20.715 -32.989 1.00 24.91 121 GLN A C 1
ATOM 895 O O . GLN A 1 121 ? 19.575 -19.722 -32.268 1.00 24.91 121 GLN A O 1
ATOM 900 N N . ARG A 1 122 ? 20.344 -21.806 -32.635 1.00 25.14 122 ARG A N 1
ATOM 901 C CA . ARG A 1 122 ? 21.234 -21.926 -31.480 1.00 25.14 122 ARG A CA 1
ATOM 902 C C . ARG A 1 122 ? 22.581 -21.313 -31.848 1.00 25.14 122 ARG A C 1
ATOM 904 O O . ARG A 1 122 ? 23.219 -21.787 -32.781 1.00 25.14 122 ARG A O 1
ATOM 911 N N . ASP A 1 123 ? 23.030 -20.343 -31.065 1.00 27.23 123 ASP A N 1
ATOM 912 C CA . ASP A 1 123 ? 24.412 -19.874 -31.092 1.00 27.23 123 ASP A CA 1
ATOM 913 C C . ASP A 1 123 ? 25.341 -21.017 -30.630 1.00 27.23 123 ASP A C 1
ATOM 915 O O . ASP A 1 123 ? 25.331 -21.432 -29.464 1.00 27.23 123 ASP A O 1
ATOM 919 N N . ARG A 1 124 ? 26.082 -21.600 -31.577 1.00 27.39 124 ARG A N 1
ATOM 920 C CA . ARG A 1 124 ? 27.230 -22.476 -31.325 1.00 27.39 124 ARG A CA 1
ATOM 921 C C . ARG A 1 124 ? 28.456 -21.782 -31.903 1.00 27.39 124 ARG A C 1
ATOM 923 O O . ARG A 1 124 ? 28.646 -21.744 -33.113 1.00 27.39 124 ARG A O 1
ATOM 930 N N . ARG A 1 125 ? 29.316 -21.294 -31.011 1.00 31.89 125 ARG A N 1
ATOM 931 C CA . ARG A 1 125 ? 30.696 -20.921 -31.324 1.00 31.89 125 ARG A CA 1
ATOM 932 C C . ARG A 1 125 ? 31.441 -22.135 -31.878 1.00 31.89 125 ARG A C 1
ATOM 934 O O . ARG A 1 125 ? 31.667 -23.064 -31.114 1.00 31.89 125 ARG A O 1
ATOM 941 N N . THR A 1 126 ? 31.855 -22.077 -33.142 1.00 28.08 126 THR A N 1
ATOM 942 C CA . THR A 1 126 ? 33.092 -22.676 -33.686 1.00 28.08 126 THR A CA 1
ATOM 943 C C . THR A 1 126 ? 33.249 -22.258 -35.152 1.00 28.08 126 THR A C 1
ATOM 945 O O . THR A 1 126 ? 32.444 -22.663 -35.976 1.00 28.08 126 THR A O 1
ATOM 948 N N . GLY A 1 127 ? 34.285 -21.460 -35.433 1.00 25.89 127 GLY A N 1
ATOM 949 C CA . GLY A 1 127 ? 35.222 -21.610 -36.556 1.00 25.89 127 GLY A CA 1
ATOM 950 C C . GLY A 1 127 ? 34.746 -21.640 -38.019 1.00 25.89 127 GLY A C 1
ATOM 951 O O . GLY A 1 127 ? 34.085 -22.574 -38.443 1.00 25.89 127 GLY A O 1
ATOM 952 N N . ALA A 1 128 ? 35.353 -20.721 -38.781 1.00 25.55 128 ALA A N 1
ATOM 953 C CA . ALA A 1 128 ? 35.743 -20.798 -40.197 1.00 25.55 128 ALA A CA 1
ATOM 954 C C . ALA A 1 128 ? 34.737 -20.361 -41.287 1.00 25.55 128 ALA A C 1
ATOM 956 O O . ALA A 1 128 ? 33.737 -21.010 -41.552 1.00 25.55 128 ALA A O 1
ATOM 957 N N . ALA A 1 129 ? 35.123 -19.242 -41.919 1.00 30.03 129 ALA A N 1
ATOM 958 C CA . ALA A 1 129 ? 35.073 -18.894 -43.343 1.00 30.03 129 ALA A CA 1
ATOM 959 C C . ALA A 1 129 ? 33.889 -19.382 -44.199 1.00 30.03 129 ALA A C 1
ATOM 961 O O . ALA A 1 129 ? 33.832 -20.551 -44.548 1.00 30.03 129 ALA A O 1
ATOM 962 N N . ASP A 1 130 ? 33.092 -18.439 -44.715 1.00 27.31 130 ASP A N 1
ATOM 963 C CA . ASP A 1 130 ? 33.118 -18.160 -46.157 1.00 27.31 130 ASP A CA 1
ATOM 964 C C . ASP A 1 130 ? 32.583 -16.752 -46.484 1.00 27.31 130 ASP A C 1
ATOM 966 O O . ASP A 1 130 ? 31.879 -16.127 -45.686 1.00 27.31 130 ASP A O 1
ATOM 970 N N . ARG A 1 131 ? 33.025 -16.224 -47.624 1.00 28.81 131 ARG A N 1
ATOM 971 C CA . ARG A 1 131 ? 32.853 -14.849 -48.115 1.00 28.81 131 ARG A CA 1
ATOM 972 C C . ARG A 1 131 ? 31.482 -14.583 -48.763 1.00 28.81 131 ARG A C 1
ATOM 974 O O . ARG A 1 131 ? 30.825 -15.492 -49.240 1.00 28.81 131 ARG A O 1
ATOM 981 N N . GLN A 1 132 ? 31.216 -13.275 -48.904 1.00 28.08 132 GLN A N 1
ATOM 982 C CA . GLN A 1 132 ? 30.407 -12.600 -49.940 1.00 28.08 132 GLN A CA 1
ATOM 983 C C . GLN A 1 132 ? 28.876 -12.725 -49.857 1.00 28.08 132 GLN A C 1
ATOM 985 O O . GLN A 1 132 ? 28.280 -13.685 -50.315 1.00 28.08 132 GLN A O 1
ATOM 990 N N . ASP A 1 133 ? 28.219 -11.696 -49.312 1.00 29.06 133 ASP A N 1
ATOM 991 C CA . ASP A 1 133 ? 27.648 -10.603 -50.120 1.00 29.06 133 ASP A CA 1
ATOM 992 C C . ASP A 1 133 ? 26.947 -9.575 -49.213 1.00 29.06 133 ASP A C 1
ATOM 994 O O . ASP A 1 133 ? 26.106 -9.909 -48.380 1.00 29.06 133 ASP A O 1
ATOM 998 N N . GLN A 1 134 ? 27.318 -8.300 -49.360 1.00 27.59 134 GLN A N 1
ATOM 999 C CA . GLN A 1 134 ? 26.609 -7.170 -48.754 1.00 27.59 134 GLN A CA 1
ATOM 1000 C C . GLN A 1 134 ? 25.597 -6.606 -49.756 1.00 27.59 134 GLN A C 1
ATOM 1002 O O . GLN A 1 134 ? 25.939 -6.388 -50.918 1.00 27.59 134 GLN A O 1
ATOM 1007 N N . PRO A 1 135 ? 24.428 -6.173 -49.262 1.00 31.16 135 PRO A N 1
ATOM 1008 C CA . PRO A 1 135 ? 23.990 -4.829 -49.601 1.00 31.16 135 PRO A CA 1
ATOM 1009 C C . PRO A 1 135 ? 23.681 -4.002 -48.343 1.00 31.16 135 PRO A C 1
ATOM 1011 O O . PRO A 1 135 ? 22.826 -4.352 -47.535 1.00 31.16 135 PRO A O 1
ATOM 1014 N N . ALA A 1 136 ? 24.412 -2.890 -48.229 1.00 29.66 136 ALA A N 1
ATOM 1015 C CA . ALA A 1 136 ? 24.150 -1.657 -47.479 1.00 29.66 136 ALA A CA 1
ATOM 1016 C C . ALA A 1 136 ? 23.150 -1.726 -46.300 1.00 29.66 136 ALA A C 1
ATOM 1018 O O . ALA A 1 136 ? 21.938 -1.554 -46.462 1.00 29.66 136 ALA A O 1
ATOM 1019 N N . GLU A 1 137 ? 23.693 -1.855 -45.086 1.00 33.03 137 GLU A N 1
ATOM 1020 C CA . GLU A 1 137 ? 22.975 -1.657 -43.826 1.00 33.03 137 GLU A CA 1
ATOM 1021 C C . GLU A 1 137 ? 22.443 -0.217 -43.730 1.00 33.03 137 GLU A C 1
ATOM 1023 O O . GLU A 1 137 ? 23.196 0.753 -43.640 1.00 33.03 137 GLU A O 1
ATOM 1028 N N . ARG A 1 138 ? 21.115 -0.059 -43.737 1.00 32.38 138 ARG A N 1
ATOM 1029 C CA . ARG A 1 138 ? 20.479 1.197 -43.319 1.00 32.38 138 ARG A CA 1
ATOM 1030 C C . ARG A 1 138 ? 20.518 1.281 -41.788 1.00 32.38 138 ARG A C 1
ATOM 1032 O O . ARG A 1 138 ? 20.228 0.272 -41.141 1.00 32.38 138 ARG A O 1
ATOM 1039 N N . PRO A 1 139 ? 20.808 2.455 -41.198 1.00 29.88 139 PRO A N 1
ATOM 1040 C CA . PRO A 1 139 ? 20.901 2.607 -39.750 1.00 29.88 139 PRO A CA 1
ATOM 1041 C C . PRO A 1 139 ? 19.565 2.237 -39.097 1.00 29.88 139 PRO A C 1
ATOM 1043 O O . PRO A 1 139 ? 18.535 2.856 -39.369 1.00 29.88 139 PRO A O 1
ATOM 1046 N N . GLN A 1 140 ? 19.580 1.191 -38.267 1.00 33.59 140 GLN A N 1
ATOM 1047 C CA . GLN A 1 140 ? 18.420 0.769 -37.488 1.00 33.59 140 GLN A CA 1
ATOM 1048 C C . GLN A 1 140 ? 18.394 1.497 -36.146 1.00 33.59 140 GLN A C 1
ATOM 1050 O O . GLN A 1 140 ? 19.374 1.510 -35.400 1.00 33.59 140 GLN A O 1
ATOM 1055 N N . GLU A 1 141 ? 17.254 2.090 -35.827 1.00 31.41 141 GLU A N 1
ATOM 1056 C CA . GLU A 1 141 ? 17.007 2.797 -34.577 1.00 31.41 141 GLU A CA 1
ATOM 1057 C C . GLU A 1 141 ? 16.239 1.873 -33.621 1.00 31.41 141 GLU A C 1
ATOM 1059 O O . GLU A 1 141 ? 15.141 1.408 -33.932 1.00 31.41 141 GLU A O 1
ATOM 1064 N N . ARG A 1 142 ? 16.818 1.560 -32.458 1.00 39.75 142 ARG A N 1
ATOM 1065 C CA . ARG A 1 142 ? 16.191 0.696 -31.452 1.00 39.75 142 ARG A CA 1
ATOM 1066 C C . ARG A 1 142 ? 15.759 1.485 -30.221 1.00 39.75 142 ARG A C 1
ATOM 1068 O O . ARG A 1 142 ? 16.597 2.068 -29.540 1.00 39.75 142 ARG A O 1
ATOM 1075 N N . HIS A 1 143 ? 14.462 1.445 -29.912 1.00 33.28 143 HIS A N 1
ATOM 1076 C CA . HIS A 1 143 ? 13.867 2.126 -28.755 1.00 33.28 143 HIS A CA 1
ATOM 1077 C C . HIS A 1 143 ? 13.407 1.112 -27.713 1.00 33.28 143 HIS A C 1
ATOM 1079 O O . HIS A 1 1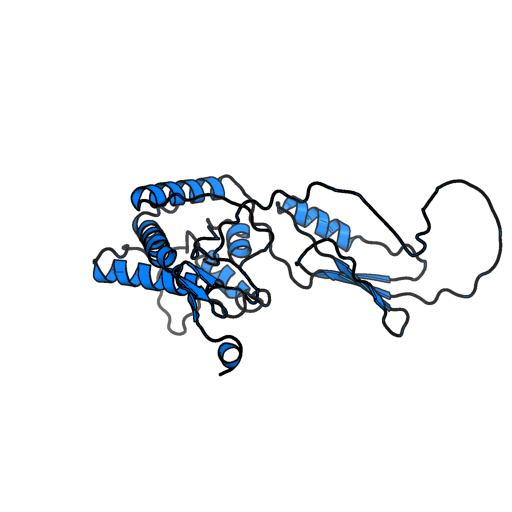43 ? 12.430 0.393 -27.921 1.00 33.28 143 HIS A O 1
ATOM 1085 N N . ILE A 1 144 ? 14.088 1.054 -26.574 1.00 43.38 144 ILE A N 1
ATOM 1086 C CA . ILE A 1 144 ? 13.673 0.185 -25.473 1.00 43.38 144 ILE A CA 1
ATOM 1087 C C . ILE A 1 144 ? 12.825 0.999 -24.489 1.00 43.38 144 ILE A C 1
ATOM 1089 O O . ILE A 1 144 ? 13.247 2.050 -24.015 1.00 43.38 144 ILE A O 1
ATOM 1093 N N . ARG A 1 145 ? 11.619 0.504 -24.207 1.00 36.03 145 ARG A N 1
ATOM 1094 C CA . ARG A 1 145 ? 10.580 1.128 -23.386 1.00 36.03 145 ARG A CA 1
ATOM 1095 C C . ARG A 1 145 ? 10.368 0.324 -22.099 1.00 36.03 145 ARG A C 1
ATOM 1097 O O . ARG A 1 145 ? 9.830 -0.775 -22.141 1.00 36.03 145 ARG A O 1
ATOM 1104 N N . GLN A 1 146 ? 10.784 0.812 -20.939 1.00 38.03 146 GLN A N 1
ATOM 1105 C CA . GLN A 1 146 ? 10.658 0.033 -19.697 1.00 38.03 146 GLN A CA 1
ATOM 1106 C C . GLN A 1 146 ? 9.220 0.087 -19.135 1.00 38.03 146 GLN A C 1
ATOM 1108 O O . GLN A 1 146 ? 8.669 1.174 -18.998 1.00 38.03 146 GLN A O 1
ATOM 1113 N N . ARG A 1 147 ? 8.592 -1.050 -18.804 1.00 34.66 147 ARG A N 1
ATOM 1114 C CA . ARG A 1 147 ? 7.286 -1.120 -18.102 1.00 34.66 147 ARG A CA 1
ATOM 1115 C C . ARG A 1 147 ? 7.411 -2.059 -16.912 1.00 34.66 147 ARG A C 1
ATOM 1117 O O . ARG A 1 147 ? 8.014 -3.108 -17.071 1.00 34.66 147 ARG A O 1
ATOM 1124 N N . HIS A 1 148 ? 6.835 -1.702 -15.765 1.00 36.44 148 HIS A N 1
ATOM 1125 C CA . HIS A 1 148 ? 6.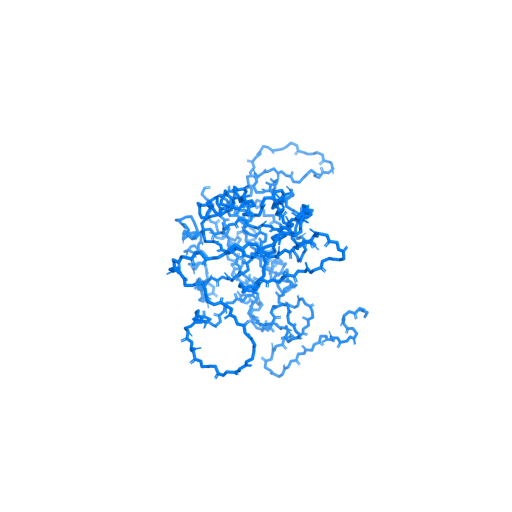783 -2.573 -14.590 1.00 36.44 148 HIS A CA 1
ATOM 1126 C C . HIS A 1 148 ? 5.432 -3.308 -14.526 1.00 36.44 148 HIS A C 1
ATOM 1128 O O . HIS A 1 148 ? 4.455 -2.723 -14.086 1.00 36.44 148 HIS A O 1
ATOM 1134 N N . ASP A 1 149 ? 5.369 -4.552 -15.016 1.00 33.44 149 ASP A N 1
ATOM 1135 C CA . ASP A 1 149 ? 4.253 -5.512 -14.912 1.00 33.44 149 ASP A CA 1
ATOM 1136 C C . ASP A 1 149 ? 4.663 -6.902 -15.478 1.00 33.44 149 ASP A C 1
ATOM 1138 O O . ASP A 1 149 ? 4.974 -7.051 -16.660 1.00 33.44 149 ASP A O 1
ATOM 1142 N N . GLY A 1 150 ? 4.629 -7.936 -14.625 1.00 29.95 150 GLY A N 1
ATOM 1143 C CA . GLY A 1 150 ? 4.184 -9.285 -14.998 1.00 29.95 150 GLY A CA 1
ATOM 1144 C C . GLY A 1 150 ? 5.018 -10.105 -15.990 1.00 29.95 150 GLY A C 1
ATOM 1145 O O . GLY A 1 150 ? 4.619 -10.318 -17.133 1.00 29.95 150 GLY A O 1
ATOM 1146 N N . ARG A 1 151 ? 6.062 -10.776 -15.472 1.00 34.41 151 ARG A N 1
ATOM 1147 C CA . ARG A 1 151 ? 6.933 -11.775 -16.144 1.00 34.41 151 ARG A CA 1
ATOM 1148 C C . ARG A 1 151 ? 7.829 -11.170 -17.234 1.00 34.41 151 ARG A C 1
ATOM 1150 O O . ARG A 1 151 ? 7.401 -10.345 -18.027 1.00 34.41 151 ARG A O 1
ATOM 1157 N N . ARG A 1 152 ? 9.069 -11.672 -17.364 1.00 33.94 152 ARG A N 1
ATOM 1158 C CA . ARG A 1 152 ? 9.941 -11.383 -18.523 1.00 33.94 152 ARG A CA 1
ATOM 1159 C C . ARG A 1 152 ? 9.239 -11.804 -19.821 1.00 33.94 152 ARG A C 1
ATOM 1161 O O . ARG A 1 152 ? 9.377 -12.938 -20.275 1.00 33.94 152 ARG A O 1
ATOM 1168 N N . ARG A 1 153 ? 8.499 -10.882 -20.425 1.00 37.97 153 ARG A N 1
ATOM 1169 C CA . ARG A 1 153 ? 7.952 -10.979 -21.774 1.00 37.97 153 ARG A CA 1
ATOM 1170 C C . ARG A 1 153 ? 8.617 -9.885 -22.592 1.00 37.97 153 ARG A C 1
ATOM 1172 O O . ARG A 1 153 ? 8.218 -8.730 -22.542 1.00 37.97 153 ARG A O 1
ATOM 1179 N N . GLN A 1 154 ? 9.646 -10.249 -23.353 1.00 42.53 154 GLN A N 1
ATOM 1180 C CA . GLN A 1 154 ? 10.149 -9.356 -24.391 1.00 42.53 154 GLN A CA 1
ATOM 1181 C C . GLN A 1 154 ? 9.089 -9.292 -25.493 1.00 42.53 154 GLN A C 1
ATOM 1183 O O . GLN A 1 154 ? 8.920 -10.246 -26.253 1.00 42.53 154 GLN A O 1
ATOM 1188 N N . ARG A 1 155 ? 8.336 -8.192 -25.556 1.00 41.28 155 ARG A N 1
ATOM 1189 C CA . ARG A 1 155 ? 7.405 -7.935 -26.658 1.00 41.28 155 ARG A CA 1
ATOM 1190 C C . ARG A 1 155 ? 8.066 -6.973 -27.634 1.00 41.28 155 ARG A C 1
ATOM 1192 O O . ARG A 1 155 ? 8.200 -5.787 -27.342 1.00 41.28 155 ARG A O 1
ATOM 1199 N N . TRP A 1 156 ? 8.485 -7.504 -28.776 1.00 45.75 156 TRP A N 1
ATOM 1200 C CA . TRP A 1 156 ? 9.024 -6.719 -29.881 1.00 45.75 156 TRP A CA 1
ATOM 1201 C C . TRP A 1 156 ? 7.873 -6.107 -30.679 1.00 45.75 156 TRP A C 1
ATOM 1203 O O . TRP A 1 156 ? 6.995 -6.833 -31.148 1.00 45.75 156 TRP A O 1
ATOM 1213 N N . GLN A 1 157 ? 7.866 -4.785 -30.839 1.00 48.12 157 GLN A N 1
ATOM 1214 C CA . GLN A 1 157 ? 6.988 -4.112 -31.798 1.00 48.12 157 GLN A CA 1
ATOM 1215 C C . GLN A 1 157 ? 7.805 -3.772 -33.045 1.00 48.12 157 GLN A C 1
ATOM 1217 O O . GLN A 1 157 ? 8.847 -3.118 -32.963 1.00 48.12 157 GLN A O 1
ATOM 1222 N N . ARG A 1 158 ? 7.345 -4.262 -34.200 1.00 47.72 158 ARG A N 1
ATOM 1223 C CA . ARG A 1 158 ? 7.895 -3.894 -35.507 1.00 47.72 158 ARG A CA 1
ATOM 1224 C C . ARG A 1 158 ? 7.167 -2.644 -35.988 1.00 47.72 158 ARG A C 1
ATOM 1226 O O . ARG A 1 158 ? 5.945 -2.662 -36.099 1.00 47.72 158 ARG A O 1
ATOM 1233 N N . HIS A 1 159 ? 7.911 -1.582 -36.270 1.00 48.19 159 HIS A N 1
ATOM 1234 C CA . HIS A 1 159 ? 7.371 -0.389 -36.914 1.00 48.19 159 HIS A CA 1
ATOM 1235 C C . HIS A 1 159 ? 7.562 -0.485 -38.437 1.00 48.19 159 HIS A C 1
ATOM 1237 O O . HIS A 1 159 ? 8.530 -1.103 -38.884 1.00 48.19 159 HIS A O 1
ATOM 1243 N N . PRO A 1 160 ? 6.691 0.132 -39.257 1.00 42.22 160 PRO A N 1
ATOM 1244 C CA . PRO A 1 160 ? 6.973 0.331 -40.674 1.00 42.22 160 PRO A CA 1
ATOM 1245 C C . PRO A 1 160 ? 8.122 1.350 -40.802 1.00 42.22 160 PRO A C 1
ATOM 1247 O O . PRO A 1 160 ? 7.915 2.554 -40.681 1.00 42.22 160 PRO A O 1
ATOM 1250 N N . GLY A 1 161 ? 9.359 0.866 -40.936 1.00 59.88 161 GLY A N 1
ATOM 1251 C CA . GLY A 1 161 ? 10.588 1.673 -40.975 1.00 59.88 161 GLY A CA 1
ATOM 1252 C C . GLY A 1 161 ? 11.776 0.947 -40.322 1.00 59.88 161 GLY A C 1
ATOM 1253 O O . GLY A 1 161 ? 11.602 -0.152 -39.800 1.00 59.88 161 GLY A O 1
ATOM 1254 N N . PRO A 1 162 ? 12.991 1.530 -40.290 1.00 72.75 162 PRO A N 1
ATOM 1255 C CA . PRO A 1 162 ? 14.176 0.906 -39.687 1.00 72.75 162 PRO A CA 1
ATOM 1256 C C . PRO A 1 162 ? 14.151 0.936 -38.143 1.00 72.75 162 PRO A C 1
ATOM 1258 O O . PRO A 1 162 ? 15.198 0.959 -37.503 1.00 72.75 162 PRO A O 1
ATOM 1261 N N . LYS A 1 163 ? 12.959 0.972 -37.531 1.00 76.44 163 LYS A N 1
ATOM 1262 C CA . LYS A 1 163 ? 12.759 1.124 -36.088 1.00 76.44 163 LYS A CA 1
ATOM 1263 C C . LYS A 1 163 ? 12.279 -0.174 -35.457 1.00 76.44 163 LYS A C 1
ATOM 1265 O O . LYS A 1 163 ? 11.301 -0.766 -35.915 1.00 76.44 163 LYS A O 1
ATOM 1270 N N . ALA A 1 164 ? 12.924 -0.583 -34.370 1.00 83.25 164 ALA A N 1
ATOM 1271 C CA . ALA A 1 164 ? 12.464 -1.701 -33.553 1.00 83.25 164 ALA A CA 1
ATOM 1272 C C . ALA A 1 164 ? 12.383 -1.292 -32.085 1.00 83.25 164 ALA A C 1
ATOM 1274 O O . ALA A 1 164 ? 13.313 -0.688 -31.554 1.00 83.25 164 ALA A O 1
ATOM 1275 N N . SER A 1 165 ? 11.291 -1.657 -31.419 1.00 84.12 165 SER A N 1
ATOM 1276 C CA . SER A 1 165 ? 11.113 -1.354 -30.002 1.00 84.12 165 SER A CA 1
ATOM 1277 C C . SER A 1 165 ? 10.910 -2.604 -29.168 1.00 84.12 165 SER A C 1
ATOM 1279 O O . SER A 1 165 ? 10.258 -3.551 -29.613 1.00 84.12 165 SER A O 1
ATOM 1281 N N . ALA A 1 166 ? 11.446 -2.599 -27.949 1.00 86.25 166 ALA A N 1
ATOM 1282 C CA . ALA A 1 166 ? 11.288 -3.685 -26.985 1.00 86.25 166 ALA A CA 1
ATOM 1283 C C . ALA A 1 166 ? 10.881 -3.135 -25.624 1.00 86.25 166 ALA A C 1
ATOM 1285 O O . ALA A 1 166 ? 11.376 -2.089 -25.216 1.00 86.25 166 ALA A O 1
ATOM 1286 N N . TYR A 1 167 ? 10.015 -3.856 -24.911 1.00 84.50 167 TYR A N 1
ATOM 1287 C CA . TYR A 1 167 ? 9.700 -3.530 -23.525 1.00 84.50 167 TYR A CA 1
ATOM 1288 C C . TYR A 1 167 ? 10.495 -4.393 -22.549 1.00 84.50 167 TYR A C 1
ATOM 1290 O O . TYR A 1 167 ? 10.609 -5.604 -22.752 1.00 84.50 167 TYR A O 1
ATOM 1298 N N . ILE A 1 168 ? 11.043 -3.769 -21.502 1.00 84.88 168 ILE A N 1
ATOM 1299 C CA . ILE A 1 168 ? 11.763 -4.461 -20.425 1.00 84.88 168 ILE A CA 1
ATOM 1300 C C . ILE A 1 168 ? 11.054 -4.181 -19.100 1.00 84.88 168 ILE A C 1
ATOM 1302 O O . ILE A 1 168 ? 10.826 -3.030 -18.749 1.00 84.88 168 ILE A O 1
ATOM 1306 N N . ASP A 1 169 ? 10.732 -5.244 -18.372 1.00 84.31 169 ASP A N 1
ATOM 1307 C CA . ASP A 1 169 ? 10.280 -5.202 -16.982 1.00 84.31 169 ASP A CA 1
ATOM 1308 C C . ASP A 1 169 ? 11.431 -5.614 -16.068 1.00 84.31 169 ASP A C 1
ATOM 1310 O O . ASP A 1 169 ? 12.143 -6.588 -16.349 1.00 84.31 169 ASP A O 1
ATOM 1314 N N . THR A 1 170 ? 11.643 -4.855 -14.994 1.00 86.62 170 THR A N 1
ATOM 1315 C CA . THR A 1 170 ? 12.707 -5.128 -14.027 1.00 86.62 170 THR A CA 1
ATOM 1316 C C . THR A 1 170 ? 12.171 -4.987 -12.618 1.00 86.62 170 THR A C 1
ATOM 1318 O O . THR A 1 170 ? 11.808 -3.892 -12.209 1.00 86.62 170 THR A O 1
ATOM 1321 N N . ARG A 1 171 ? 12.219 -6.066 -11.842 1.00 85.88 171 ARG A N 1
ATOM 1322 C CA . ARG A 1 171 ? 11.887 -6.043 -10.418 1.00 85.88 171 ARG A CA 1
ATOM 1323 C C . ARG A 1 171 ? 13.141 -6.303 -9.610 1.00 85.88 171 ARG A C 1
ATOM 1325 O O . ARG A 1 171 ? 13.893 -7.234 -9.902 1.00 85.88 171 ARG A O 1
ATOM 1332 N N . VAL A 1 172 ? 13.375 -5.453 -8.625 1.00 89.94 172 VAL A N 1
ATOM 1333 C CA . VAL A 1 172 ? 14.537 -5.514 -7.744 1.00 89.94 172 VAL A CA 1
ATOM 1334 C C . VAL A 1 172 ? 14.075 -5.314 -6.319 1.00 89.94 172 VAL A C 1
ATOM 1336 O O . VAL A 1 172 ? 13.122 -4.586 -6.083 1.00 89.94 172 VAL A O 1
ATOM 1339 N N . MET A 1 173 ? 14.767 -5.956 -5.384 1.00 88.62 173 MET A N 1
ATOM 1340 C CA . MET A 1 173 ? 14.463 -5.838 -3.957 1.00 88.62 173 MET A CA 1
ATOM 1341 C C . MET A 1 173 ? 15.314 -4.777 -3.265 1.00 88.62 173 MET A C 1
ATOM 1343 O O . MET A 1 173 ? 15.059 -4.480 -2.109 1.00 88.62 173 MET A O 1
ATOM 1347 N N . THR A 1 174 ? 16.344 -4.242 -3.938 1.00 90.50 174 THR A N 1
ATOM 1348 C CA . THR A 1 174 ? 17.281 -3.284 -3.340 1.00 90.50 174 THR A CA 1
ATOM 1349 C C . THR A 1 174 ? 17.604 -2.114 -4.255 1.00 90.50 174 THR A C 1
ATOM 1351 O O . THR A 1 174 ? 17.706 -2.261 -5.480 1.00 90.50 174 THR A O 1
ATOM 1354 N N . LEU A 1 175 ? 17.818 -0.942 -3.660 1.00 89.75 175 LEU A N 1
ATOM 1355 C CA . LEU A 1 175 ? 18.236 0.279 -4.347 1.00 89.75 175 LEU A CA 1
ATOM 1356 C C . LEU A 1 175 ? 19.583 0.083 -5.039 1.00 89.75 175 LEU A C 1
ATOM 1358 O O . LEU A 1 175 ? 19.813 0.617 -6.124 1.00 89.75 175 LEU A O 1
ATOM 1362 N N . ARG A 1 176 ? 20.474 -0.720 -4.445 1.00 92.69 176 ARG A N 1
ATOM 1363 C CA . ARG A 1 176 ? 21.745 -1.096 -5.075 1.00 92.69 176 ARG A CA 1
ATOM 1364 C C . ARG A 1 176 ? 21.509 -1.843 -6.387 1.00 92.69 176 ARG A C 1
ATOM 1366 O O . ARG A 1 176 ? 22.095 -1.468 -7.399 1.00 92.69 176 ARG A O 1
ATOM 1373 N N . ALA A 1 177 ? 20.644 -2.858 -6.383 1.00 92.31 177 ALA A N 1
ATOM 1374 C CA . ALA A 1 177 ? 20.318 -3.608 -7.592 1.00 92.31 177 ALA A CA 1
ATOM 1375 C C . ALA A 1 177 ? 19.622 -2.723 -8.638 1.00 92.31 177 ALA A C 1
ATOM 1377 O O . ALA A 1 177 ? 19.951 -2.822 -9.820 1.00 92.31 177 ALA A O 1
ATOM 1378 N N . LEU A 1 178 ? 18.734 -1.814 -8.211 1.00 90.75 178 LEU A N 1
ATOM 1379 C CA . LEU A 1 178 ? 18.112 -0.835 -9.108 1.00 90.75 178 LEU A CA 1
ATOM 1380 C C . LEU A 1 178 ? 19.170 0.013 -9.821 1.00 90.75 178 LEU A C 1
ATOM 1382 O O . LEU A 1 178 ? 19.152 0.110 -11.046 1.00 90.75 178 LEU A O 1
ATOM 1386 N N . LYS A 1 179 ? 20.121 0.579 -9.068 1.00 91.44 179 LYS A N 1
ATOM 1387 C CA . LYS A 1 179 ? 21.221 1.390 -9.615 1.00 91.44 179 LYS A CA 1
ATOM 1388 C C . LYS A 1 179 ? 22.069 0.598 -10.610 1.00 91.44 179 LYS A C 1
ATOM 1390 O O . LYS A 1 179 ? 22.359 1.101 -11.692 1.00 91.44 179 LYS A O 1
ATOM 1395 N N . THR A 1 180 ? 22.416 -0.649 -10.282 1.00 94.19 180 THR A N 1
ATOM 1396 C CA . THR A 1 180 ? 23.174 -1.529 -11.186 1.00 94.19 180 THR A CA 1
ATOM 1397 C C . THR A 1 180 ? 22.425 -1.791 -12.490 1.00 94.19 180 THR A C 1
ATOM 1399 O O . THR A 1 180 ? 23.021 -1.691 -13.562 1.00 94.19 180 THR A O 1
ATOM 1402 N N . ILE A 1 181 ? 21.125 -2.096 -12.424 1.00 91.94 181 ILE A N 1
ATOM 1403 C CA . ILE A 1 181 ? 20.310 -2.332 -13.622 1.00 91.94 181 ILE A CA 1
ATOM 1404 C C . ILE A 1 181 ? 20.174 -1.054 -14.451 1.00 91.94 181 ILE A C 1
ATOM 1406 O O . ILE A 1 181 ? 20.359 -1.117 -15.663 1.00 91.94 181 ILE A O 1
ATOM 1410 N N . LYS A 1 182 ? 19.899 0.095 -13.820 1.00 90.38 182 LYS A N 1
ATOM 1411 C CA . LYS A 1 182 ? 19.778 1.378 -14.529 1.00 90.38 182 LYS A CA 1
ATOM 1412 C C . LYS A 1 182 ? 21.066 1.731 -15.278 1.00 90.38 182 LYS A C 1
ATOM 1414 O O . LYS A 1 182 ? 20.987 2.022 -16.464 1.00 90.38 182 LYS A O 1
ATOM 1419 N N . SER A 1 183 ? 22.230 1.597 -14.634 1.00 91.31 183 SER A N 1
ATOM 1420 C CA . SER A 1 183 ? 23.536 1.792 -15.290 1.00 91.31 183 SER A CA 1
ATOM 1421 C C . SER A 1 183 ? 23.760 0.787 -16.424 1.00 91.31 183 SER A C 1
ATOM 1423 O O . SER A 1 183 ? 24.108 1.164 -17.534 1.00 91.31 183 SER A O 1
ATOM 1425 N N . SER A 1 184 ? 23.465 -0.497 -16.201 1.00 91.38 184 SER A N 1
ATOM 1426 C CA . SER A 1 184 ? 23.640 -1.517 -17.247 1.00 91.38 184 SER A CA 1
ATOM 1427 C C . SER A 1 184 ? 22.770 -1.253 -18.482 1.00 91.38 184 SER A C 1
ATOM 1429 O O . SER A 1 184 ? 23.155 -1.605 -19.594 1.00 91.38 184 SER A O 1
ATOM 1431 N N . LEU A 1 185 ? 21.581 -0.671 -18.293 1.00 90.81 185 LEU A N 1
ATOM 1432 C CA . LEU A 1 185 ? 20.671 -0.317 -19.379 1.00 90.81 185 LEU A CA 1
ATOM 1433 C C . LEU A 1 185 ? 21.090 0.975 -20.090 1.00 90.81 185 LEU A C 1
ATOM 1435 O O . LEU A 1 185 ? 21.010 1.026 -21.316 1.00 90.81 185 LEU A O 1
ATOM 1439 N N . SER A 1 186 ? 21.547 1.996 -19.358 1.00 88.31 186 SER A N 1
ATOM 1440 C CA . SER A 1 186 ? 22.029 3.246 -19.965 1.00 88.31 186 SER A CA 1
ATOM 1441 C C . SER A 1 186 ? 23.273 3.039 -20.823 1.00 88.31 186 SER A C 1
ATOM 1443 O O . SER A 1 186 ? 23.452 3.740 -21.815 1.00 88.31 186 SER A O 1
ATOM 1445 N N . ASP A 1 187 ? 24.094 2.049 -20.472 1.00 90.50 187 ASP A N 1
ATOM 1446 C CA . ASP A 1 187 ? 25.394 1.817 -21.104 1.00 90.50 187 ASP A CA 1
ATOM 1447 C C . ASP A 1 187 ? 25.311 0.872 -22.321 1.00 90.50 187 ASP A C 1
ATOM 1449 O O . ASP A 1 187 ? 26.334 0.521 -22.916 1.00 90.50 187 ASP A O 1
ATOM 1453 N N . LEU A 1 188 ? 24.101 0.454 -22.721 1.00 90.75 188 LEU A N 1
ATOM 1454 C CA . LEU A 1 188 ? 23.887 -0.453 -23.850 1.00 90.75 188 LEU A CA 1
ATOM 1455 C C . LEU A 1 188 ? 24.432 0.123 -25.162 1.00 90.75 188 LEU A C 1
ATOM 1457 O O . LEU A 1 188 ? 24.030 1.194 -25.611 1.00 90.75 188 LEU A O 1
ATOM 1461 N N . GLN A 1 189 ? 25.284 -0.658 -25.829 1.00 90.81 189 GLN A N 1
ATOM 1462 C CA . GLN A 1 189 ? 25.846 -0.313 -27.131 1.00 90.81 189 GLN A CA 1
ATOM 1463 C C . GLN A 1 189 ? 25.169 -1.092 -28.270 1.00 90.81 189 GLN A C 1
ATOM 1465 O O . GLN A 1 189 ? 24.837 -2.274 -28.116 1.00 90.81 189 GLN A O 1
ATOM 1470 N N . PRO A 1 190 ? 24.963 -0.467 -29.443 1.00 92.38 190 PRO A N 1
ATOM 1471 C CA . PRO A 1 190 ? 24.513 -1.173 -30.633 1.00 92.38 190 PRO A CA 1
ATOM 1472 C C . PRO A 1 190 ? 25.581 -2.173 -31.101 1.00 92.38 190 PRO A C 1
ATOM 1474 O O . PRO A 1 190 ? 26.731 -1.816 -31.317 1.00 92.38 190 PRO A O 1
ATOM 1477 N N . HIS A 1 191 ? 25.183 -3.427 -31.328 1.00 89.25 191 HIS A N 1
ATOM 1478 C CA . HIS A 1 191 ? 26.067 -4.441 -31.922 1.00 89.25 191 HIS A CA 1
ATOM 1479 C C . HIS A 1 191 ? 26.132 -4.389 -33.458 1.00 89.25 191 HIS A C 1
ATOM 1481 O O . HIS A 1 191 ? 26.999 -5.021 -34.049 1.00 89.25 191 HIS A O 1
ATOM 1487 N N . ILE A 1 192 ? 25.204 -3.675 -34.106 1.00 89.44 192 ILE A N 1
ATOM 1488 C CA . ILE A 1 192 ? 25.151 -3.536 -35.568 1.00 89.44 192 ILE A CA 1
ATOM 1489 C C . ILE A 1 192 ? 25.779 -2.186 -35.941 1.00 89.44 192 ILE A C 1
ATOM 1491 O O . ILE A 1 192 ? 25.341 -1.173 -35.381 1.00 89.44 192 ILE A O 1
ATOM 1495 N N . PRO A 1 193 ? 26.764 -2.139 -36.858 1.00 89.25 193 PRO A N 1
ATOM 1496 C CA . PRO A 1 193 ? 27.348 -0.889 -37.334 1.00 89.25 193 PRO A CA 1
ATOM 1497 C C . PRO A 1 193 ? 26.285 0.116 -37.801 1.00 89.25 193 PRO A C 1
ATOM 1499 O O . PRO A 1 193 ? 25.305 -0.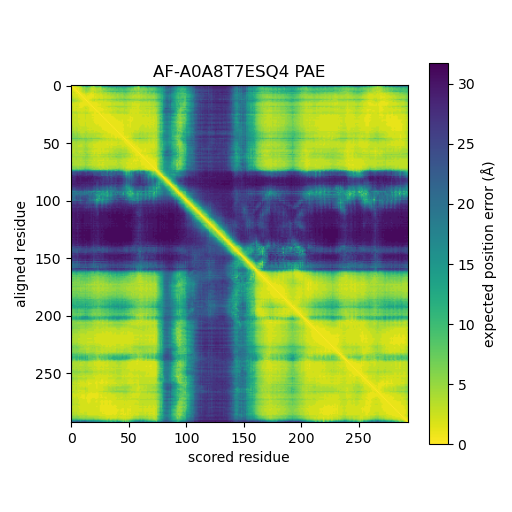226 -38.455 1.00 89.25 193 PRO A O 1
ATOM 1502 N N . GLY A 1 194 ? 26.439 1.381 -37.406 1.00 88.00 194 GLY A N 1
ATOM 1503 C CA . GLY A 1 194 ? 25.496 2.452 -37.751 1.00 88.00 194 GLY A CA 1
ATOM 1504 C C . GLY A 1 194 ? 24.137 2.407 -37.034 1.00 88.00 194 GLY A C 1
ATOM 1505 O O . GLY A 1 194 ? 23.365 3.358 -37.162 1.00 88.00 194 GLY A O 1
ATOM 1506 N N . ALA A 1 195 ? 23.825 1.361 -36.259 1.00 89.38 195 ALA A N 1
ATOM 1507 C CA . ALA A 1 195 ? 22.607 1.327 -35.454 1.00 89.38 195 ALA A CA 1
ATOM 1508 C C . ALA A 1 195 ? 22.712 2.255 -34.234 1.00 89.38 195 ALA A C 1
ATOM 1510 O O . ALA A 1 195 ? 23.796 2.507 -33.714 1.00 89.38 195 ALA A O 1
ATOM 1511 N N . LYS A 1 196 ? 21.564 2.735 -33.747 1.00 89.75 196 LYS A N 1
ATOM 1512 C CA . LYS A 1 196 ? 21.458 3.543 -32.521 1.00 89.75 196 LYS A CA 1
ATOM 1513 C C . LYS A 1 196 ? 20.555 2.841 -31.516 1.00 89.75 196 LYS A C 1
ATOM 1515 O O . LYS A 1 196 ? 19.540 2.259 -31.900 1.00 89.75 196 LYS A O 1
ATOM 1520 N N . VAL A 1 197 ? 20.918 2.908 -30.240 1.00 90.94 197 VAL A N 1
ATOM 1521 C CA . VAL A 1 197 ? 20.121 2.392 -29.121 1.00 90.94 197 VAL A CA 1
ATOM 1522 C C . VAL A 1 197 ? 19.935 3.520 -28.120 1.00 90.94 197 VAL A C 1
ATOM 1524 O O . VAL A 1 197 ? 20.887 4.224 -27.800 1.00 90.94 197 VAL A O 1
ATOM 1527 N N . TRP A 1 198 ? 18.713 3.681 -27.630 1.00 88.38 198 TRP A N 1
ATOM 1528 C CA . TRP A 1 198 ? 18.429 4.499 -26.459 1.00 88.38 198 TRP A CA 1
ATOM 1529 C C . TRP A 1 198 ? 17.411 3.788 -25.572 1.00 88.38 198 TRP A C 1
ATOM 1531 O O . TRP A 1 198 ? 16.578 2.997 -26.039 1.00 88.38 198 TRP A O 1
ATOM 1541 N N . VAL A 1 199 ? 17.499 4.075 -24.278 1.00 89.56 199 VAL A N 1
ATOM 1542 C CA . VAL A 1 199 ? 16.619 3.525 -23.252 1.00 89.56 199 VAL A CA 1
ATOM 1543 C C . VAL A 1 199 ? 15.827 4.664 -22.636 1.00 89.56 199 VAL A C 1
ATOM 1545 O O . VAL A 1 199 ? 16.388 5.694 -22.275 1.00 89.56 199 VAL A O 1
ATOM 1548 N N . GLU A 1 200 ? 14.521 4.461 -22.525 1.00 87.06 200 GLU A N 1
ATOM 1549 C CA . GLU A 1 200 ? 13.606 5.375 -21.853 1.00 87.06 200 GLU A CA 1
ATOM 1550 C C . GLU A 1 200 ? 12.914 4.636 -20.702 1.00 87.06 200 GLU A C 1
ATOM 1552 O O . GLU A 1 200 ? 12.311 3.569 -20.890 1.00 87.06 200 GLU A O 1
ATOM 1557 N N . GLU A 1 201 ? 13.005 5.211 -19.504 1.00 84.00 201 GLU A N 1
ATOM 1558 C CA . GLU A 1 201 ? 12.235 4.776 -18.341 1.00 84.00 201 GLU A CA 1
ATOM 1559 C C . GLU A 1 201 ? 10.833 5.388 -18.432 1.00 84.00 201 GLU A C 1
ATOM 1561 O O . GLU A 1 201 ? 10.695 6.605 -18.486 1.00 84.00 201 GLU A O 1
ATOM 1566 N N . ILE A 1 202 ? 9.794 4.548 -18.488 1.00 77.44 202 ILE A N 1
ATOM 1567 C CA . ILE A 1 202 ? 8.409 5.024 -18.659 1.00 77.44 202 ILE A CA 1
ATOM 1568 C C . ILE A 1 202 ? 7.701 5.128 -17.311 1.00 77.44 202 ILE A C 1
ATOM 1570 O O . ILE A 1 202 ? 6.991 6.092 -17.063 1.00 77.44 202 ILE A O 1
ATOM 1574 N N . HIS A 1 203 ? 7.887 4.127 -16.451 1.00 72.31 203 HIS A N 1
ATOM 1575 C CA . HIS A 1 203 ? 7.365 4.104 -15.088 1.00 72.31 203 HIS A CA 1
ATOM 1576 C C . HIS A 1 203 ? 8.368 3.368 -14.202 1.00 72.31 203 HIS A C 1
ATOM 1578 O O . HIS A 1 203 ? 8.941 2.358 -14.626 1.00 72.31 203 HIS A O 1
ATOM 1584 N N . GLY A 1 204 ? 8.552 3.850 -12.976 1.00 80.12 204 GLY A N 1
ATOM 1585 C CA . GLY A 1 204 ? 9.450 3.236 -12.011 1.00 80.12 204 GLY A CA 1
ATOM 1586 C C . GLY A 1 204 ? 9.033 3.563 -10.586 1.00 80.12 204 GLY A C 1
ATOM 1587 O O . GLY A 1 204 ? 8.719 4.708 -10.270 1.00 80.12 204 GLY A O 1
ATOM 1588 N N . ARG A 1 205 ? 9.049 2.541 -9.732 1.00 85.19 205 ARG A N 1
ATOM 1589 C CA . ARG A 1 205 ? 9.002 2.680 -8.276 1.00 85.19 205 ARG A CA 1
ATOM 1590 C C . ARG A 1 205 ? 10.342 2.211 -7.727 1.00 85.19 205 ARG A C 1
ATOM 1592 O O . ARG A 1 205 ? 10.873 1.185 -8.165 1.00 85.19 205 ARG A O 1
ATOM 1599 N N . GLU A 1 206 ? 10.905 2.949 -6.782 1.00 90.19 206 GLU A N 1
ATOM 1600 C CA . GLU A 1 206 ? 12.015 2.450 -5.983 1.00 90.19 206 GLU A CA 1
ATOM 1601 C C . GLU A 1 206 ? 11.589 1.203 -5.182 1.00 90.19 206 GLU A C 1
ATOM 1603 O O . GLU A 1 206 ? 10.421 1.059 -4.827 1.00 90.19 206 GLU A O 1
ATOM 1608 N N . PRO A 1 207 ? 12.499 0.265 -4.889 1.00 89.12 207 PRO A N 1
ATOM 1609 C CA . PRO A 1 207 ? 12.176 -0.879 -4.052 1.00 89.12 207 PRO A CA 1
ATOM 1610 C C . PRO A 1 207 ? 11.907 -0.460 -2.606 1.00 89.12 207 PRO A C 1
ATOM 1612 O O . PRO A 1 207 ? 12.637 0.347 -2.033 1.00 89.12 207 PRO A O 1
ATOM 1615 N N . MET A 1 208 ? 10.899 -1.085 -2.006 1.00 87.69 208 MET A N 1
ATOM 1616 C CA . MET A 1 208 ? 10.647 -1.043 -0.570 1.00 87.69 208 MET A CA 1
ATOM 1617 C C . MET A 1 208 ? 11.492 -2.137 0.093 1.00 87.69 208 MET A C 1
ATOM 1619 O O . MET A 1 208 ? 11.107 -3.304 0.126 1.00 87.69 208 MET A O 1
ATOM 1623 N N . GLU A 1 209 ? 12.705 -1.781 0.522 1.00 89.44 209 GLU A N 1
ATOM 1624 C CA . GLU A 1 209 ? 13.655 -2.739 1.099 1.00 89.44 209 GLU A CA 1
ATOM 1625 C C . GLU A 1 209 ? 13.160 -3.269 2.453 1.00 89.44 209 GLU A C 1
ATOM 1627 O O . GLU A 1 209 ? 12.762 -2.500 3.329 1.00 89.44 209 GLU A O 1
ATOM 1632 N N . HIS A 1 210 ? 13.255 -4.585 2.659 1.00 89.31 210 HIS A N 1
ATOM 1633 C CA . HIS A 1 210 ? 13.104 -5.183 3.987 1.00 89.31 210 HIS A CA 1
ATOM 1634 C C . HIS A 1 210 ? 14.389 -4.917 4.779 1.00 89.31 210 HIS A C 1
ATOM 1636 O O . HIS A 1 210 ? 15.403 -5.593 4.609 1.00 89.31 210 HIS A O 1
ATOM 1642 N N . ASN A 1 211 ? 14.381 -3.819 5.532 1.00 90.12 211 ASN A N 1
ATOM 1643 C CA . ASN A 1 211 ? 15.509 -3.330 6.317 1.00 90.12 211 ASN A CA 1
ATOM 1644 C C . ASN A 1 211 ? 15.137 -3.249 7.807 1.00 90.12 211 ASN A C 1
ATOM 1646 O O . ASN A 1 211 ? 13.979 -3.415 8.185 1.00 90.12 211 ASN A O 1
ATOM 1650 N N . ALA A 1 212 ? 16.108 -2.922 8.663 1.00 93.06 212 ALA A N 1
ATOM 1651 C CA . ALA A 1 212 ? 15.890 -2.862 10.109 1.00 93.06 212 ALA A CA 1
ATOM 1652 C C . ALA A 1 212 ? 14.767 -1.893 10.531 1.00 93.06 212 ALA A C 1
ATOM 1654 O O . ALA A 1 212 ? 14.167 -2.074 11.585 1.00 93.06 212 ALA A O 1
ATOM 1655 N N . GLN A 1 213 ? 14.493 -0.841 9.753 1.00 88.75 213 GLN A N 1
ATOM 1656 C CA . GLN A 1 213 ? 13.399 0.093 10.033 1.00 88.75 213 GLN A CA 1
ATOM 1657 C C . GLN A 1 213 ? 12.041 -0.542 9.719 1.00 88.75 213 GLN A C 1
ATOM 1659 O O . GLN A 1 213 ? 11.145 -0.486 10.557 1.00 88.75 213 GLN A O 1
ATOM 1664 N N . MET A 1 214 ? 11.921 -1.216 8.570 1.00 88.38 214 MET A N 1
ATOM 1665 C CA . MET A 1 214 ? 10.741 -2.012 8.221 1.00 88.38 214 MET A CA 1
ATOM 1666 C C . MET A 1 214 ? 10.448 -3.073 9.284 1.00 88.38 214 MET A C 1
ATOM 1668 O O . MET A 1 214 ? 9.311 -3.198 9.731 1.00 88.38 214 MET A O 1
ATOM 1672 N N . GLU A 1 215 ? 11.476 -3.799 9.728 1.00 92.56 215 GLU A N 1
ATOM 1673 C CA . GLU A 1 215 ? 11.352 -4.828 10.765 1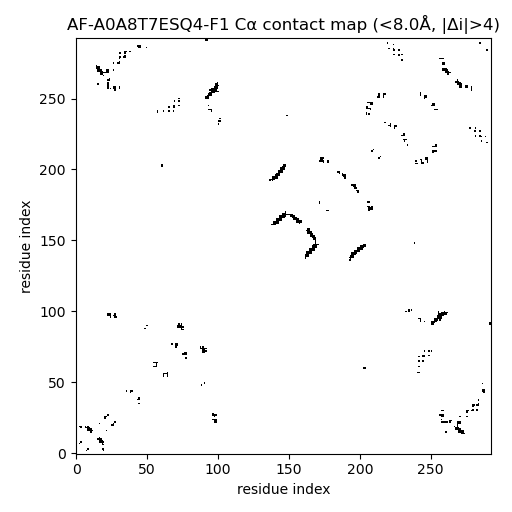.00 92.56 215 GLU A CA 1
ATOM 1674 C C . GLU A 1 215 ? 10.797 -4.254 12.077 1.00 92.56 215 GLU A C 1
ATOM 1676 O O . GLU A 1 215 ? 9.901 -4.849 12.680 1.00 92.56 215 GLU A O 1
ATOM 1681 N N . ARG A 1 216 ? 11.274 -3.074 12.502 1.00 92.75 216 ARG A N 1
ATOM 1682 C CA . ARG A 1 216 ? 10.772 -2.391 13.707 1.00 92.75 216 ARG A CA 1
ATOM 1683 C C . ARG A 1 216 ? 9.324 -1.935 13.548 1.00 92.75 216 ARG A C 1
ATOM 1685 O O . ARG A 1 216 ? 8.501 -2.241 14.412 1.00 92.75 216 ARG A O 1
ATOM 1692 N N . SER A 1 217 ? 8.992 -1.273 12.437 1.00 90.88 217 SER A N 1
ATOM 1693 C CA . SER A 1 217 ? 7.616 -0.846 12.150 1.00 90.88 217 SER A CA 1
ATOM 1694 C C . SER A 1 217 ? 6.662 -2.041 12.092 1.00 90.88 217 SER A C 1
ATOM 1696 O O . SER A 1 217 ? 5.581 -2.017 12.684 1.00 90.88 217 SER A O 1
ATOM 1698 N N . PHE A 1 218 ? 7.069 -3.130 11.438 1.00 92.75 218 PHE A N 1
ATOM 1699 C CA . PHE A 1 218 ? 6.275 -4.350 11.376 1.00 92.75 218 PHE A CA 1
ATOM 1700 C C . PHE A 1 218 ? 6.086 -4.981 12.760 1.00 92.75 218 PHE A C 1
ATOM 1702 O O . PHE A 1 218 ? 4.962 -5.340 13.114 1.00 92.75 218 PHE A O 1
ATOM 1709 N N . ALA A 1 219 ? 7.143 -5.072 13.574 1.00 95.12 219 ALA A N 1
ATOM 1710 C CA . ALA A 1 219 ? 7.055 -5.609 14.932 1.00 95.12 219 ALA A CA 1
ATOM 1711 C C . ALA A 1 219 ? 6.065 -4.817 15.802 1.00 95.12 219 ALA A C 1
ATOM 1713 O O . ALA A 1 219 ? 5.266 -5.411 16.531 1.00 95.12 219 ALA A O 1
ATOM 1714 N N . GLN A 1 220 ? 6.060 -3.490 15.679 1.00 95.12 220 GLN A N 1
ATOM 1715 C CA . GLN A 1 220 ? 5.112 -2.627 16.376 1.00 95.12 220 GLN A CA 1
ATOM 1716 C C . GLN A 1 220 ? 3.672 -2.830 15.889 1.00 95.12 220 GLN A C 1
ATOM 1718 O O . GLN A 1 220 ? 2.768 -3.006 16.707 1.00 95.12 220 GLN A O 1
ATOM 1723 N N . CYS A 1 221 ? 3.453 -2.880 14.570 1.00 94.38 221 CYS A N 1
ATOM 1724 C CA . CYS A 1 221 ? 2.145 -3.196 13.988 1.00 94.38 221 CYS A CA 1
ATOM 1725 C C . CYS A 1 221 ? 1.631 -4.560 14.461 1.00 94.38 221 CYS A C 1
ATOM 1727 O O . CYS A 1 221 ? 0.474 -4.685 14.863 1.00 94.38 221 CYS A O 1
ATOM 1729 N N . LYS A 1 222 ? 2.505 -5.570 14.493 1.00 95.19 222 LYS A N 1
ATOM 1730 C CA . LYS A 1 222 ? 2.179 -6.908 14.983 1.00 95.19 222 LYS A CA 1
ATOM 1731 C C . LYS A 1 222 ? 1.770 -6.893 16.456 1.00 95.19 222 LYS A C 1
ATOM 1733 O O . LYS A 1 222 ? 0.726 -7.452 16.782 1.00 95.19 222 LYS A O 1
ATOM 1738 N N . ALA A 1 223 ? 2.530 -6.221 17.321 1.00 96.81 223 ALA A N 1
ATOM 1739 C CA . ALA A 1 223 ? 2.206 -6.111 18.745 1.00 96.81 223 ALA A CA 1
ATOM 1740 C C . ALA A 1 223 ? 0.860 -5.401 18.987 1.00 96.81 223 ALA A C 1
ATOM 1742 O O . ALA A 1 223 ? 0.094 -5.788 19.869 1.00 96.81 223 ALA A O 1
ATOM 1743 N N . ILE A 1 224 ? 0.543 -4.378 18.187 1.00 96.06 224 ILE A N 1
ATOM 1744 C CA . ILE A 1 224 ? -0.761 -3.699 18.222 1.00 96.06 224 ILE A CA 1
ATOM 1745 C C . ILE A 1 224 ? -1.869 -4.632 17.718 1.00 96.06 224 ILE A C 1
ATOM 1747 O O . ILE A 1 224 ? -2.929 -4.713 18.336 1.00 96.06 224 ILE A O 1
ATOM 1751 N N . GLY A 1 225 ? -1.612 -5.377 16.640 1.00 94.56 225 GLY A N 1
ATOM 1752 C CA . GLY A 1 225 ? -2.511 -6.404 16.121 1.00 94.56 225 GLY A CA 1
ATOM 1753 C C . GLY A 1 225 ? -2.891 -7.432 17.183 1.00 94.56 225 GLY A C 1
ATOM 1754 O O . GLY A 1 225 ? -4.074 -7.688 17.395 1.00 94.56 225 GLY A O 1
ATOM 1755 N N . GLU A 1 226 ? -1.909 -7.955 17.915 1.00 96.44 226 GLU A N 1
ATOM 1756 C CA . GLU A 1 226 ? -2.129 -8.939 18.979 1.00 96.44 226 GLU A CA 1
ATOM 1757 C C . GLU A 1 226 ? -3.049 -8.401 20.089 1.00 96.44 226 GLU A C 1
ATOM 1759 O O . GLU A 1 226 ? -3.949 -9.116 20.534 1.00 96.44 226 GLU A O 1
ATOM 1764 N N . LYS A 1 227 ? -2.912 -7.124 20.473 1.00 96.19 227 LYS A N 1
ATOM 1765 C CA . LYS A 1 227 ? -3.789 -6.473 21.468 1.00 96.19 227 LYS A CA 1
ATOM 1766 C C . LYS A 1 227 ? -5.241 -6.352 21.012 1.00 96.19 227 LYS A C 1
ATOM 1768 O O . LYS A 1 227 ? -6.143 -6.416 21.844 1.00 96.19 227 LYS A O 1
ATOM 1773 N N . VAL A 1 228 ? -5.475 -6.189 19.709 1.00 93.38 228 VAL A N 1
ATOM 1774 C CA . VAL A 1 228 ? -6.828 -6.123 19.126 1.00 93.38 228 VAL A CA 1
ATOM 1775 C C . VAL A 1 228 ? -7.336 -7.494 18.660 1.00 93.38 228 VAL A C 1
ATOM 1777 O O . VAL A 1 228 ? -8.355 -7.576 17.976 1.00 93.38 228 VAL A O 1
ATOM 1780 N N . GLY A 1 229 ? -6.642 -8.579 19.024 1.00 94.06 229 GLY A N 1
ATOM 1781 C CA . GLY A 1 229 ? -7.030 -9.949 18.686 1.00 94.06 229 GLY A CA 1
ATOM 1782 C C . GLY A 1 229 ? -6.790 -10.332 17.223 1.00 94.06 229 GLY A C 1
ATOM 1783 O O . GLY A 1 229 ? -7.423 -11.263 16.725 1.00 94.06 229 GLY A O 1
ATOM 1784 N N . LEU A 1 230 ? -5.893 -9.634 16.520 1.00 92.69 230 LEU A N 1
ATOM 1785 C CA . LEU A 1 230 ? -5.567 -9.868 15.115 1.00 92.69 230 LEU A CA 1
ATOM 1786 C C . LEU A 1 230 ? -4.135 -10.390 14.948 1.00 92.69 230 LEU A C 1
ATOM 1788 O O . LEU A 1 230 ? -3.159 -9.743 15.314 1.00 92.69 230 LEU A O 1
ATOM 1792 N N . THR A 1 231 ? -3.986 -11.542 14.296 1.00 91.56 231 THR A N 1
ATOM 1793 C CA . THR A 1 231 ? -2.668 -12.018 13.862 1.00 91.56 231 THR A CA 1
ATOM 1794 C C . THR A 1 231 ? -2.243 -11.305 12.581 1.00 91.56 231 THR A C 1
ATOM 1796 O O . THR A 1 231 ? -2.829 -11.521 11.520 1.00 91.56 231 THR A O 1
ATOM 1799 N N . VAL A 1 232 ? -1.188 -10.496 12.665 1.00 88.94 232 VAL A N 1
ATOM 1800 C CA . VAL A 1 232 ? -0.574 -9.823 11.512 1.00 88.94 232 VAL A CA 1
ATOM 1801 C C . VAL A 1 232 ? 0.612 -10.648 11.006 1.00 88.94 232 VAL A C 1
ATOM 1803 O O . VAL A 1 232 ? 1.385 -11.199 11.793 1.00 88.94 232 VAL A O 1
ATOM 1806 N N . ARG A 1 233 ? 0.741 -10.762 9.683 1.00 88.12 233 ARG A N 1
ATOM 1807 C CA . ARG A 1 233 ? 1.835 -11.461 8.998 1.00 88.12 233 ARG A CA 1
ATOM 1808 C C . ARG A 1 233 ? 2.474 -10.522 7.986 1.00 88.12 233 ARG A C 1
ATOM 1810 O O . ARG A 1 233 ? 1.780 -9.674 7.435 1.00 88.12 233 ARG A O 1
ATOM 1817 N N . GLU A 1 234 ? 3.768 -10.693 7.763 1.00 84.94 234 GLU A N 1
ATOM 1818 C CA . GLU A 1 234 ? 4.473 -10.078 6.643 1.00 84.94 234 GLU A CA 1
ATOM 1819 C C . GLU A 1 234 ? 4.379 -10.997 5.422 1.00 84.94 234 GLU A C 1
ATOM 1821 O O . GLU A 1 234 ? 4.352 -12.225 5.558 1.00 84.94 234 GLU A O 1
ATOM 1826 N N . ASP A 1 235 ? 4.317 -10.400 4.238 1.00 80.31 235 ASP A N 1
ATOM 1827 C CA . ASP A 1 235 ? 4.482 -11.094 2.965 1.00 80.31 235 ASP A CA 1
ATOM 1828 C C . ASP A 1 235 ? 5.071 -10.121 1.934 1.00 80.31 235 ASP A C 1
ATOM 1830 O O . ASP A 1 235 ? 5.054 -8.903 2.126 1.00 80.31 235 ASP A O 1
ATOM 1834 N N . GLY A 1 236 ? 5.608 -10.659 0.844 1.00 74.56 236 GLY A N 1
ATOM 1835 C CA . GLY A 1 236 ? 6.082 -9.874 -0.288 1.00 74.56 236 GLY A CA 1
ATOM 1836 C C . GLY A 1 236 ? 5.005 -9.739 -1.357 1.00 74.56 236 GLY A C 1
ATOM 1837 O O . GLY A 1 236 ? 4.361 -10.719 -1.733 1.00 74.56 236 GLY A O 1
ATOM 1838 N N . SER A 1 237 ? 4.859 -8.543 -1.919 1.00 74.94 237 SER A N 1
ATOM 1839 C CA . SER A 1 237 ? 4.090 -8.343 -3.145 1.00 74.94 237 SER A CA 1
ATOM 1840 C C . SER A 1 237 ? 5.018 -8.351 -4.364 1.00 74.94 237 SER A C 1
ATOM 1842 O O . SER A 1 237 ? 6.226 -8.118 -4.284 1.00 74.94 237 SER A O 1
ATOM 1844 N N . GLY A 1 238 ? 4.455 -8.665 -5.532 1.00 71.06 238 GLY A N 1
ATOM 1845 C CA . GLY A 1 238 ? 5.162 -8.470 -6.795 1.00 71.06 238 GLY A CA 1
ATOM 1846 C C . GLY A 1 238 ? 5.043 -7.040 -7.335 1.00 71.06 238 GLY A C 1
ATOM 1847 O O . GLY A 1 238 ? 5.834 -6.673 -8.202 1.00 71.06 238 GLY A O 1
ATOM 1848 N N . GLY A 1 239 ? 4.028 -6.290 -6.902 1.00 77.19 239 GLY A N 1
ATOM 1849 C CA . GLY A 1 239 ? 3.719 -4.938 -7.370 1.00 77.19 239 GLY A CA 1
ATOM 1850 C C . GLY A 1 239 ? 4.455 -3.856 -6.582 1.00 77.19 239 GLY A C 1
ATOM 1851 O O . GLY A 1 239 ? 5.157 -4.149 -5.620 1.00 77.19 239 GLY A O 1
ATOM 1852 N N . GLY A 1 240 ? 4.300 -2.609 -7.016 1.00 82.88 240 GLY A N 1
ATOM 1853 C CA . GLY A 1 240 ? 4.661 -1.437 -6.222 1.00 82.88 240 GLY A CA 1
ATOM 1854 C C . GLY A 1 240 ? 3.403 -0.654 -5.869 1.00 82.88 240 GLY A C 1
ATOM 1855 O O . GLY A 1 240 ? 2.381 -0.833 -6.522 1.00 82.88 240 GLY A O 1
ATOM 1856 N N . SER A 1 241 ? 3.509 0.206 -4.869 1.00 86.88 241 SER A N 1
ATOM 1857 C CA . SER A 1 241 ? 2.464 1.132 -4.440 1.00 86.88 241 SER A CA 1
ATOM 1858 C C . SER A 1 241 ? 3.050 2.530 -4.245 1.00 86.88 241 SER A C 1
ATOM 1860 O O . SER A 1 241 ? 4.252 2.766 -4.438 1.00 86.88 241 SER A O 1
ATOM 1862 N N . ASP A 1 242 ? 2.227 3.478 -3.806 1.00 88.50 242 ASP A N 1
ATOM 1863 C CA . ASP A 1 242 ? 2.724 4.769 -3.333 1.00 88.50 242 ASP A CA 1
ATOM 1864 C C . ASP A 1 242 ? 3.646 4.642 -2.101 1.00 88.50 242 ASP A C 1
ATOM 1866 O O . ASP A 1 242 ? 4.467 5.530 -1.855 1.00 88.50 242 ASP A O 1
ATOM 1870 N N . GLY A 1 243 ? 3.586 3.526 -1.369 1.00 88.00 243 GLY A N 1
ATOM 1871 C CA . GLY A 1 243 ? 4.382 3.257 -0.175 1.00 88.00 243 GLY A CA 1
ATOM 1872 C C . GLY A 1 243 ? 5.854 3.043 -0.507 1.00 88.00 243 GLY A C 1
ATOM 1873 O O . GLY A 1 243 ? 6.733 3.383 0.285 1.00 88.00 243 GLY A O 1
ATOM 1874 N N . ASN A 1 244 ? 6.149 2.589 -1.729 1.00 90.31 244 ASN A N 1
ATOM 1875 C CA . ASN A 1 244 ? 7.510 2.528 -2.251 1.00 90.31 244 ASN A CA 1
ATOM 1876 C C . ASN A 1 244 ? 8.197 3.900 -2.242 1.00 90.31 244 ASN A C 1
ATOM 1878 O O . ASN A 1 244 ? 9.392 3.979 -1.960 1.00 90.31 244 ASN A O 1
ATOM 1882 N N . ILE A 1 245 ? 7.456 4.979 -2.523 1.00 88.44 245 ILE A N 1
ATOM 1883 C CA . ILE A 1 245 ? 8.021 6.333 -2.573 1.00 88.44 245 ILE A CA 1
ATOM 1884 C C . ILE A 1 245 ? 8.470 6.753 -1.176 1.00 88.44 245 ILE A C 1
ATOM 1886 O O . ILE A 1 245 ? 9.606 7.187 -0.992 1.00 88.44 245 ILE A O 1
ATOM 1890 N N . THR A 1 246 ? 7.586 6.623 -0.186 1.00 87.75 246 THR A N 1
ATOM 1891 C CA . THR A 1 246 ? 7.855 7.073 1.184 1.00 87.75 246 THR A CA 1
ATOM 1892 C C . THR A 1 246 ? 8.907 6.191 1.851 1.00 87.75 246 THR A C 1
ATOM 1894 O O . THR A 1 246 ? 9.821 6.711 2.495 1.00 87.75 246 THR A O 1
ATOM 1897 N N . ALA A 1 247 ? 8.873 4.879 1.600 1.00 88.00 247 ALA A N 1
ATOM 1898 C CA . ALA A 1 247 ? 9.901 3.951 2.061 1.00 88.00 247 ALA A CA 1
ATOM 1899 C C . ALA A 1 247 ? 11.286 4.287 1.486 1.00 88.00 247 ALA A C 1
ATOM 1901 O O . ALA A 1 247 ? 12.270 4.321 2.225 1.00 88.00 247 ALA A O 1
ATOM 1902 N N . ALA A 1 248 ? 11.377 4.607 0.190 1.00 88.44 248 ALA A N 1
ATOM 1903 C CA . ALA A 1 248 ? 12.640 4.994 -0.443 1.00 88.44 248 ALA A CA 1
ATOM 1904 C C . ALA A 1 248 ? 13.198 6.330 0.074 1.00 88.44 248 ALA A C 1
ATOM 1906 O O . ALA A 1 248 ? 14.401 6.578 -0.022 1.00 88.44 248 ALA A O 1
ATOM 1907 N N . MET A 1 249 ? 12.344 7.177 0.653 1.00 88.00 249 MET A N 1
ATOM 1908 C CA . MET A 1 249 ? 12.743 8.406 1.345 1.00 88.00 249 MET A CA 1
ATOM 1909 C C . MET A 1 249 ? 13.189 8.167 2.794 1.00 88.00 249 MET A C 1
ATOM 1911 O O . MET A 1 249 ? 13.560 9.121 3.477 1.00 88.00 249 MET A O 1
ATOM 1915 N N . GLY A 1 250 ? 13.163 6.918 3.265 1.00 86.19 250 GLY A N 1
ATOM 1916 C CA . GLY A 1 250 ? 13.506 6.558 4.638 1.00 86.19 250 GLY A CA 1
ATOM 1917 C C . GLY A 1 250 ? 12.388 6.833 5.642 1.00 86.19 250 GLY A C 1
ATOM 1918 O O . GLY A 1 250 ? 12.655 6.837 6.840 1.00 86.19 250 GLY A 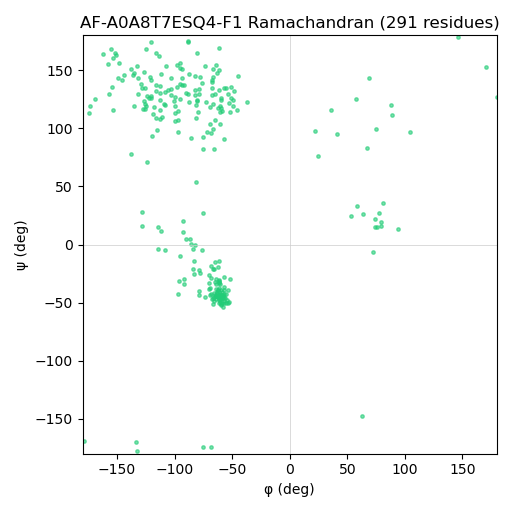O 1
ATOM 1919 N N . VAL A 1 251 ? 11.146 7.052 5.197 1.00 86.38 251 VAL A N 1
ATOM 1920 C CA . VAL A 1 251 ? 9.996 7.181 6.103 1.00 86.38 251 VAL A CA 1
ATOM 1921 C C . VAL A 1 251 ? 9.501 5.784 6.489 1.00 86.38 251 VAL A C 1
ATOM 1923 O O . VAL A 1 251 ? 9.254 4.971 5.590 1.00 86.38 251 VAL A O 1
ATOM 1926 N N . PRO A 1 252 ? 9.337 5.475 7.791 1.00 87.19 252 PRO A N 1
ATOM 1927 C CA . PRO A 1 252 ? 8.713 4.235 8.240 1.00 87.19 252 PRO A CA 1
ATOM 1928 C C . PRO A 1 252 ? 7.364 4.051 7.549 1.00 87.19 252 PRO A C 1
ATOM 1930 O O . PRO A 1 252 ? 6.449 4.860 7.701 1.00 87.19 252 PRO A O 1
ATOM 1933 N N . THR A 1 253 ? 7.272 3.021 6.713 1.00 87.88 253 THR A N 1
ATOM 1934 C CA . THR A 1 253 ? 6.108 2.805 5.859 1.00 87.88 253 THR A CA 1
ATOM 1935 C C . THR A 1 253 ? 5.667 1.359 5.972 1.00 87.88 253 THR A C 1
ATOM 1937 O O . THR A 1 253 ? 6.480 0.456 5.798 1.00 87.88 253 THR A O 1
ATOM 1940 N N . LEU A 1 254 ? 4.379 1.148 6.230 1.00 90.19 254 LEU A N 1
ATOM 1941 C CA . LEU A 1 254 ? 3.733 -0.155 6.119 1.00 90.19 254 LEU A CA 1
ATOM 1942 C C . LEU A 1 254 ? 2.677 -0.101 5.020 1.00 90.19 254 LEU A C 1
ATOM 1944 O O . LEU A 1 254 ? 1.908 0.857 4.927 1.00 90.19 254 LEU A O 1
ATOM 1948 N N . ASP A 1 255 ? 2.637 -1.158 4.222 1.00 88.38 255 ASP A N 1
ATOM 1949 C CA . ASP A 1 255 ? 1.661 -1.356 3.157 1.00 88.38 255 ASP A CA 1
ATOM 1950 C C . ASP A 1 255 ? 0.936 -2.699 3.355 1.00 88.38 255 ASP A C 1
ATOM 1952 O O . ASP A 1 255 ? 1.332 -3.507 4.202 1.00 88.38 255 ASP A O 1
ATOM 1956 N N . GLY A 1 256 ? -0.152 -2.938 2.623 1.00 87.44 256 GLY A N 1
ATOM 1957 C CA . GLY A 1 256 ? -0.937 -4.170 2.755 1.00 87.44 256 GLY A CA 1
ATOM 1958 C C . GLY A 1 256 ? -1.892 -4.178 3.957 1.00 87.44 256 GLY A C 1
ATOM 1959 O O . GLY A 1 256 ? -2.326 -5.241 4.409 1.00 87.44 256 GLY A O 1
ATOM 1960 N N . LEU A 1 257 ? -2.226 -3.006 4.510 1.00 90.69 257 LEU A N 1
ATOM 1961 C CA . LEU A 1 257 ? -3.092 -2.877 5.694 1.00 90.69 257 LEU A CA 1
ATOM 1962 C C . LEU A 1 257 ? -4.596 -2.843 5.361 1.00 90.69 257 LEU A C 1
ATOM 1964 O O . LEU A 1 257 ? -5.428 -2.653 6.253 1.00 90.69 257 LEU A O 1
ATOM 1968 N N . GLY A 1 258 ? -4.948 -3.036 4.087 1.00 90.44 258 GLY A N 1
ATOM 1969 C CA . GLY A 1 258 ? -6.324 -3.087 3.601 1.00 90.44 258 GLY A CA 1
ATOM 1970 C C . GLY A 1 258 ? -7.128 -4.317 4.067 1.00 90.44 258 GLY A C 1
ATOM 1971 O O . GLY A 1 258 ? -6.664 -5.125 4.885 1.00 90.44 258 GLY A O 1
ATOM 1972 N N . PRO A 1 259 ? -8.365 -4.476 3.560 1.00 91.31 259 PRO A N 1
ATOM 1973 C CA . PRO A 1 259 ? -9.225 -5.610 3.894 1.00 91.31 259 PRO A CA 1
ATOM 1974 C C . PRO A 1 259 ? -8.603 -6.947 3.470 1.00 91.31 259 PRO A C 1
ATOM 1976 O O . PRO A 1 259 ? -7.627 -6.999 2.727 1.00 91.31 259 PRO A O 1
ATOM 1979 N N . GLN A 1 260 ? -9.188 -8.051 3.928 1.00 92.19 260 GLN A N 1
ATOM 1980 C CA . GLN A 1 260 ? -8.996 -9.334 3.251 1.00 92.19 260 GLN A CA 1
ATOM 1981 C C . GLN A 1 260 ? -9.886 -9.371 2.008 1.00 92.19 260 GLN A C 1
ATOM 1983 O O . GLN A 1 260 ? -11.016 -8.878 2.038 1.00 92.19 260 GLN A O 1
ATOM 1988 N N . GLY A 1 261 ? -9.398 -9.982 0.940 1.00 91.12 261 GLY A N 1
ATOM 1989 C CA . GLY A 1 261 ? -10.075 -10.054 -0.347 1.00 91.12 261 GLY A CA 1
ATOM 1990 C C . GLY A 1 261 ? -9.254 -10.856 -1.341 1.00 91.12 261 GLY A C 1
ATOM 1991 O O . GLY A 1 261 ? -8.303 -11.518 -0.934 1.00 91.12 261 GLY A O 1
ATOM 1992 N N . ASP A 1 262 ? -9.657 -10.793 -2.605 1.00 91.62 262 ASP A N 1
ATOM 1993 C CA . ASP A 1 262 ? -8.936 -11.364 -3.747 1.00 91.62 262 ASP A CA 1
ATOM 1994 C C . ASP A 1 262 ? -9.335 -10.602 -5.019 1.00 91.62 262 ASP A C 1
ATOM 1996 O O . ASP A 1 262 ? -10.316 -9.846 -5.040 1.00 91.62 262 ASP A O 1
ATOM 2000 N N . GLY A 1 263 ? -8.596 -10.829 -6.098 1.00 91.00 263 GLY A N 1
ATOM 2001 C CA . GLY A 1 263 ? -8.909 -10.322 -7.422 1.00 91.00 263 GLY A CA 1
ATOM 2002 C C . GLY A 1 263 ? -8.491 -8.872 -7.641 1.00 91.00 263 GLY A C 1
ATOM 2003 O O . GLY A 1 263 ? -9.192 -8.158 -8.357 1.00 91.00 263 GLY A O 1
ATOM 2004 N N . LEU A 1 264 ? -7.358 -8.445 -7.068 1.00 85.62 264 LEU A N 1
ATOM 2005 C CA . LEU A 1 264 ? -6.710 -7.171 -7.410 1.00 85.62 264 LEU A CA 1
ATOM 2006 C C . LEU A 1 264 ? -6.572 -7.052 -8.940 1.00 85.62 264 LEU A C 1
ATOM 2008 O O . LEU A 1 264 ? -6.055 -7.955 -9.603 1.00 85.62 264 LEU A O 1
ATOM 2012 N N . HIS A 1 265 ? -7.106 -5.966 -9.506 1.00 87.19 265 HIS A N 1
ATOM 2013 C CA . HIS A 1 265 ? -7.229 -5.724 -10.953 1.00 87.19 265 HIS A CA 1
ATOM 2014 C C . HIS A 1 265 ? -7.935 -6.838 -11.764 1.00 87.19 265 HIS A C 1
ATOM 2016 O O . HIS A 1 265 ? -7.729 -6.963 -12.976 1.00 87.19 265 HIS A O 1
ATOM 2022 N N . ALA A 1 266 ? -8.789 -7.652 -11.136 1.00 90.75 266 ALA A N 1
ATOM 2023 C CA . ALA A 1 266 ? -9.506 -8.747 -11.787 1.00 90.75 266 ALA A CA 1
ATOM 2024 C C . ALA A 1 266 ? -11.030 -8.545 -11.797 1.00 90.75 266 ALA A C 1
ATOM 2026 O O . ALA A 1 266 ? -11.607 -7.721 -11.090 1.00 90.75 266 ALA A O 1
ATOM 2027 N N . VAL A 1 267 ? -11.731 -9.327 -12.625 1.00 91.25 267 VAL A N 1
ATOM 2028 C CA . VAL A 1 267 ? -13.204 -9.275 -12.706 1.00 91.25 267 VAL A CA 1
ATOM 2029 C C . VAL A 1 267 ? -13.891 -9.790 -11.440 1.00 91.25 267 VAL A C 1
ATOM 2031 O O . VAL A 1 267 ? -14.973 -9.316 -11.107 1.00 91.25 267 VAL A O 1
ATOM 2034 N N . HIS A 1 268 ? -13.244 -10.718 -10.732 1.00 92.25 268 HIS A N 1
ATOM 2035 C CA . HIS A 1 268 ? -13.723 -11.356 -9.503 1.00 92.25 268 HIS A CA 1
ATOM 2036 C C . HIS A 1 268 ? -13.245 -10.635 -8.231 1.00 92.25 268 HIS A C 1
ATOM 2038 O O . HIS A 1 268 ? -13.213 -11.235 -7.157 1.00 92.25 268 HIS A O 1
ATOM 2044 N N . GLU A 1 269 ? -12.856 -9.365 -8.369 1.00 94.06 269 GLU A N 1
ATOM 2045 C CA . GLU A 1 269 ? -12.464 -8.494 -7.268 1.00 94.06 269 GLU A CA 1
ATOM 2046 C C . GLU A 1 269 ? -13.513 -8.493 -6.150 1.00 94.06 269 GLU A C 1
ATOM 2048 O O . GLU A 1 269 ? -14.693 -8.206 -6.397 1.00 94.06 269 GLU A O 1
ATOM 2053 N N . HIS A 1 270 ? -13.081 -8.787 -4.924 1.00 95.69 270 HIS A N 1
ATOM 2054 C CA . HIS A 1 270 ? -13.953 -8.759 -3.757 1.00 95.69 270 HIS A CA 1
ATOM 2055 C C . HIS A 1 270 ? -13.220 -8.499 -2.446 1.00 95.69 270 HIS A C 1
ATOM 2057 O O . HIS A 1 270 ? -12.028 -8.760 -2.310 1.00 95.69 270 HIS A O 1
ATOM 2063 N N . VAL A 1 271 ? -13.988 -8.066 -1.445 1.00 96.25 271 VAL A N 1
ATOM 2064 C CA . VAL A 1 271 ? -13.572 -8.018 -0.038 1.00 96.25 271 VAL A CA 1
ATOM 2065 C C . VAL A 1 271 ? -14.354 -9.029 0.790 1.00 96.25 271 VAL A C 1
ATOM 2067 O O . VAL A 1 271 ? -15.541 -9.255 0.560 1.00 96.25 271 VAL A O 1
ATOM 2070 N N . VAL A 1 272 ? -13.718 -9.589 1.814 1.00 96.69 272 VAL A N 1
ATOM 2071 C CA . VAL A 1 272 ? -14.395 -10.319 2.892 1.00 96.69 272 VAL A CA 1
ATOM 2072 C C . VAL A 1 272 ? -14.927 -9.286 3.883 1.00 96.69 272 VAL A C 1
ATOM 2074 O O . VAL A 1 272 ? -14.140 -8.672 4.610 1.00 96.69 272 VAL A O 1
ATOM 2077 N N . ILE A 1 273 ? -16.248 -9.084 3.933 1.00 96.50 273 ILE A N 1
ATOM 2078 C CA . ILE A 1 273 ? -16.875 -7.977 4.686 1.00 96.50 273 ILE A CA 1
ATOM 2079 C C . ILE A 1 273 ? -16.453 -7.987 6.161 1.00 96.50 273 ILE A C 1
ATOM 2081 O O . ILE A 1 273 ? -16.085 -6.951 6.714 1.00 96.50 273 ILE A O 1
ATOM 2085 N N . ASN A 1 274 ? -16.414 -9.167 6.783 1.00 95.50 274 ASN A N 1
ATOM 2086 C CA . ASN A 1 274 ? -16.066 -9.322 8.199 1.00 95.50 274 ASN A CA 1
ATOM 2087 C C . ASN A 1 274 ? -14.615 -8.931 8.532 1.00 95.50 274 ASN A C 1
ATOM 2089 O O . ASN A 1 274 ? -14.295 -8.713 9.700 1.00 95.50 274 ASN A O 1
ATOM 2093 N N . SER A 1 275 ? -13.741 -8.796 7.529 1.00 94.44 275 SER A N 1
ATOM 2094 C CA . SER A 1 275 ? -12.371 -8.314 7.736 1.00 94.44 275 SER A CA 1
ATOM 2095 C C . SER A 1 275 ? -12.287 -6.794 7.919 1.00 94.44 275 SER A C 1
ATOM 2097 O O . SER A 1 275 ? -11.357 -6.312 8.562 1.00 94.44 275 SER A O 1
ATOM 2099 N N . LEU A 1 276 ? -13.263 -6.030 7.410 1.00 94.69 276 LEU A N 1
ATOM 2100 C CA . LEU A 1 276 ? -13.282 -4.565 7.493 1.00 94.69 276 LEU A CA 1
ATOM 2101 C C . LEU A 1 276 ? -13.231 -4.049 8.944 1.00 94.69 276 LEU A C 1
ATOM 2103 O O . LEU A 1 276 ? -12.324 -3.270 9.246 1.00 94.69 276 LEU A O 1
ATOM 2107 N N . PRO A 1 277 ? -14.116 -4.476 9.873 1.00 96.19 277 PRO A N 1
ATOM 2108 C CA . PRO A 1 277 ? -14.051 -4.008 11.259 1.00 96.19 277 PRO A CA 1
ATOM 2109 C C . PRO A 1 277 ? -12.765 -4.445 11.974 1.00 96.19 277 PRO A C 1
ATOM 2111 O O . PRO A 1 277 ? -12.222 -3.681 12.768 1.00 96.19 277 PRO A O 1
ATOM 2114 N N . GLN A 1 278 ? -12.231 -5.632 11.662 1.00 94.25 278 GLN A N 1
ATOM 2115 C CA . GLN A 1 278 ? -10.972 -6.124 12.240 1.00 94.25 278 GLN A CA 1
ATOM 2116 C C . GLN A 1 278 ? -9.786 -5.244 11.825 1.00 94.25 278 GLN A C 1
ATOM 2118 O O . GLN A 1 278 ? -8.956 -4.866 12.653 1.00 94.25 278 GLN A O 1
ATOM 2123 N N . ARG A 1 279 ? -9.721 -4.871 10.543 1.00 94.00 279 ARG A N 1
ATOM 2124 C CA . ARG A 1 279 ? -8.696 -3.956 10.030 1.00 94.00 279 ARG A CA 1
ATOM 2125 C C . ARG A 1 279 ? -8.884 -2.534 10.552 1.00 94.00 279 ARG A C 1
ATOM 2127 O O . ARG A 1 279 ? -7.895 -1.891 10.886 1.00 94.00 279 ARG A O 1
ATOM 2134 N N . ALA A 1 280 ? -10.122 -2.061 10.698 1.00 96.44 280 ALA A N 1
ATOM 2135 C CA . ALA A 1 280 ? -10.393 -0.759 11.310 1.00 96.44 280 ALA A CA 1
ATOM 2136 C C . ALA A 1 280 ? -9.920 -0.709 12.770 1.00 96.44 280 ALA A C 1
ATOM 2138 O O . ALA A 1 280 ? -9.328 0.288 13.178 1.00 96.44 280 ALA A O 1
ATOM 2139 N N . ALA A 1 281 ? -10.094 -1.795 13.530 1.00 96.44 281 ALA A N 1
ATOM 2140 C CA . ALA A 1 281 ? -9.554 -1.910 14.883 1.00 96.44 281 ALA A CA 1
ATOM 2141 C C . ALA A 1 281 ? -8.015 -1.876 14.902 1.00 96.44 281 ALA A C 1
ATOM 2143 O O . ALA A 1 281 ? -7.441 -1.170 15.730 1.00 96.44 281 ALA A O 1
ATOM 2144 N N . LEU A 1 282 ? -7.344 -2.560 13.963 1.00 95.75 282 LEU A N 1
ATOM 2145 C CA . LEU A 1 282 ? -5.885 -2.480 13.811 1.00 95.75 282 LEU A CA 1
ATOM 2146 C C . LEU A 1 282 ? -5.427 -1.042 13.531 1.00 95.75 282 LEU A C 1
ATOM 2148 O O . LEU A 1 282 ? -4.564 -0.536 14.244 1.00 95.75 282 LEU A O 1
ATOM 2152 N N . ILE A 1 283 ? -6.023 -0.366 12.542 1.00 96.31 283 ILE A N 1
ATOM 2153 C CA . ILE A 1 283 ? -5.674 1.024 12.208 1.00 96.31 283 ILE A CA 1
ATOM 2154 C C . ILE A 1 283 ? -5.955 1.960 13.388 1.00 96.31 283 ILE A C 1
ATOM 2156 O O . ILE A 1 283 ? -5.131 2.820 13.688 1.00 96.31 283 ILE A O 1
ATOM 2160 N N . ALA A 1 284 ? -7.066 1.782 14.107 1.00 96.75 284 ALA A N 1
ATOM 2161 C CA . ALA A 1 284 ? -7.358 2.565 15.306 1.00 96.75 284 ALA A CA 1
ATOM 2162 C C . ALA A 1 284 ? -6.301 2.349 16.405 1.00 96.75 284 ALA A C 1
ATOM 2164 O O . ALA A 1 284 ? -5.830 3.318 17.004 1.00 96.75 284 ALA A O 1
ATOM 2165 N N . GLY A 1 285 ? -5.884 1.097 16.626 1.00 95.94 285 GLY A N 1
ATOM 2166 C CA . GLY A 1 285 ? -4.791 0.749 17.534 1.00 95.94 285 GLY A CA 1
ATOM 2167 C C . GLY A 1 285 ? -3.469 1.393 17.117 1.00 95.94 285 GLY A C 1
ATOM 2168 O O . GLY A 1 285 ? -2.793 1.989 17.950 1.00 95.94 285 GLY A O 1
ATOM 2169 N N . MET A 1 286 ? -3.137 1.364 15.822 1.00 94.25 286 MET A N 1
ATOM 2170 C CA . MET A 1 286 ? -1.953 2.039 15.283 1.00 94.25 286 MET A CA 1
ATOM 2171 C C . MET A 1 286 ? -2.030 3.549 15.519 1.00 94.25 286 MET A C 1
ATOM 2173 O O . MET A 1 286 ? -1.124 4.132 16.099 1.00 94.25 286 MET A O 1
ATOM 2177 N N . LEU A 1 287 ? -3.135 4.210 15.178 1.00 93.44 287 LEU A N 1
ATOM 2178 C CA . LEU A 1 287 ? -3.277 5.650 15.414 1.00 93.44 287 LEU A CA 1
ATOM 2179 C C . LEU A 1 287 ? -3.086 6.025 16.895 1.00 93.44 287 LEU A C 1
ATOM 2181 O O . LEU A 1 287 ? -2.441 7.034 17.193 1.00 93.44 287 LEU A O 1
ATOM 2185 N N . LYS A 1 288 ? -3.587 5.203 17.819 1.00 92.38 288 LYS A N 1
ATOM 2186 C CA . LYS A 1 288 ? -3.524 5.454 19.263 1.00 92.38 288 LYS A CA 1
ATOM 2187 C C . LYS A 1 288 ? -2.167 5.127 19.896 1.00 92.38 288 LYS A C 1
ATOM 2189 O O . LYS A 1 288 ? -1.698 5.893 20.732 1.00 92.38 288 LYS A O 1
ATOM 2194 N N . GLU A 1 289 ? -1.570 3.996 19.536 1.00 91.94 289 GLU A N 1
ATOM 2195 C CA . GLU A 1 289 ? -0.430 3.404 20.255 1.00 91.94 289 GLU A CA 1
ATOM 2196 C C . GLU A 1 289 ? 0.899 3.508 19.499 1.00 91.94 289 GLU A C 1
ATOM 2198 O O . GLU A 1 289 ? 1.941 3.128 20.035 1.00 91.94 289 GLU A O 1
ATOM 2203 N N . TRP A 1 290 ? 0.889 4.012 18.261 1.00 90.19 290 TRP A N 1
ATOM 2204 C CA . TRP A 1 290 ? 2.118 4.182 17.498 1.00 90.19 290 TRP A CA 1
ATOM 2205 C C . TRP A 1 290 ? 3.028 5.237 18.129 1.00 90.19 290 TRP A C 1
ATOM 2207 O O . TRP A 1 290 ? 2.663 6.402 18.290 1.00 90.19 290 TRP A O 1
ATOM 2217 N N . VAL A 1 291 ? 4.224 4.784 18.474 1.00 85.88 291 VAL A N 1
ATOM 2218 C CA . VAL A 1 291 ? 5.379 5.553 18.919 1.00 85.88 291 VAL A CA 1
ATOM 2219 C C . VAL A 1 291 ? 6.274 5.773 17.709 1.00 85.88 291 VAL A C 1
ATOM 2221 O O . VAL A 1 291 ? 6.797 4.807 17.160 1.00 85.88 291 VAL A O 1
ATOM 2224 N N . SER A 1 292 ? 6.421 7.030 17.312 1.00 73.38 292 SER A N 1
ATOM 2225 C CA . SER A 1 292 ? 7.367 7.448 16.282 1.00 73.38 292 SER A CA 1
ATOM 2226 C C . SER A 1 292 ? 8.767 7.608 16.883 1.00 73.38 292 SER A C 1
ATOM 2228 O O . SER A 1 292 ? 8.891 8.038 18.034 1.00 73.38 292 SER A O 1
ATOM 2230 N N . GLU A 1 293 ? 9.801 7.272 16.110 1.00 62.31 293 GLU A N 1
ATOM 2231 C CA . GLU A 1 293 ? 11.215 7.513 16.459 1.00 62.31 293 GLU A CA 1
ATOM 2232 C C . GLU A 1 293 ? 11.608 9.001 16.346 1.00 62.31 293 GLU A C 1
ATOM 2234 O O . GLU A 1 293 ? 11.007 9.748 15.527 1.00 62.31 293 GLU A O 1
#

Radius of gyration: 24.73 Å; Cα contacts (8 Å, |Δi|>4): 417; chains: 1; bounding box: 60×61×73 Å

Secondary structure (DSSP, 8-state):
-THHHHS--EE-TTSEEE-TTIIIIIHHHHHHHHHHHHHHHTT---SS-------S-GGGT-TTHHHHHHHHHTTPPP--SS-----------EE------------------------------------------PPPEEEEEE---SS----EEEPSSSEEEEEE----SSHHHHHHHHHHHHTPPPSSTT-EEEEEE----------HHHHHHHHHHHHHHHHTT--------SS--THHHHHHTT--EE---S-SEE-TTSTT-EEETTHHHHHHHHHHHHHHH----

pLDDT: mean 73.42, std 26.33, range [22.27, 97.94]

Foldseek 3Di:
DPPCVVQPWDADPLQKTDDVCQLVPVQVVLLLVLLQVVCVVVVQFDPDDDDDDDADCFVVFCPPPLVVLVCLLQQHDDPDPDDDDDDDDHPQEAEADRADPDPDPPDDDDDDDDDDDDDDDDDDDDDDDDDDDDDDDDAAEEEEEEDADDDPDFDWDDDPDSYIYTYDHDDDQAPVVVVVVVVVQQPDDDPDPNYDYDYDYDHDFAHLHPDPLQVVLQVQLQVLLVVLVHHDDDDDDSDDGSQSSSSVVVRHYDYNLGAYWDADVHSRTIGNNVRSVSSSSSSSSCSNPPDGD

Solvent-accessible surface area (backbone atoms only — not comparable to full-atom values): 18044 Å² total; per-residue (Å²): 111,72,70,46,69,83,44,55,75,45,70,52,96,88,44,35,36,32,26,89,37,32,26,61,38,53,36,17,53,50,24,55,53,50,17,54,50,52,27,53,78,69,73,54,55,52,100,61,94,81,87,85,87,85,77,92,40,62,97,74,70,21,79,79,44,48,63,54,53,53,38,36,54,70,26,40,74,78,85,60,90,75,87,76,94,72,88,78,72,59,53,65,65,46,81,42,36,45,25,52,79,79,82,74,79,71,73,85,74,88,78,90,82,87,90,84,90,78,90,76,89,76,93,70,94,74,87,82,88,85,83,88,85,86,80,83,86,72,58,34,42,36,46,36,43,31,43,77,70,86,70,94,60,79,54,71,48,82,50,100,63,63,39,42,32,37,39,47,56,79,88,55,67,37,66,66,56,46,52,53,50,52,51,59,54,72,68,54,73,58,89,50,85,74,33,46,58,54,72,46,86,73,58,87,74,58,36,63,51,93,40,76,62,44,53,50,54,48,52,52,53,32,58,43,18,52,76,69,75,36,92,65,79,89,82,86,74,93,73,83,59,77,52,16,57,41,33,61,73,70,35,51,50,50,66,49,60,18,31,43,45,50,40,83,99,43,95,74,16,16,22,37,54,81,36,37,65,57,36,12,48,39,52,35,40,44,65,56,68,64,79,77,134

Mean predicted aligned error: 13.3 Å